Protein AF-A0A7S0IEM9-F1 (afdb_monomer_lite)

Radius of gyration: 25.59 Å; chains: 1; bounding box: 54×55×83 Å

Structure (mmCIF, N/CA/C/O backbone):
data_AF-A0A7S0IEM9-F1
#
_entry.id   AF-A0A7S0IEM9-F1
#
loop_
_atom_site.group_PDB
_atom_site.id
_atom_site.type_symbol
_atom_site.label_atom_id
_atom_site.label_alt_id
_atom_site.label_comp_id
_atom_site.label_asym_id
_atom_site.label_entity_id
_atom_site.label_seq_id
_atom_site.pdbx_PDB_ins_code
_atom_site.Cartn_x
_atom_site.Cartn_y
_atom_site.Cartn_z
_atom_site.occupancy
_atom_site.B_iso_or_equiv
_atom_site.auth_seq_id
_atom_site.auth_comp_id
_atom_site.auth_asym_id
_atom_site.auth_atom_id
_atom_site.pdbx_PDB_model_num
ATOM 1 N N . ALA A 1 1 ? 11.481 41.182 45.884 1.00 48.25 1 ALA A N 1
ATOM 2 C CA . ALA A 1 1 ? 10.450 41.047 44.830 1.00 48.25 1 ALA A CA 1
ATOM 3 C C . ALA A 1 1 ? 10.261 39.610 44.291 1.00 48.25 1 ALA A C 1
ATOM 5 O O . ALA A 1 1 ? 9.627 39.448 43.263 1.00 48.25 1 ALA A O 1
ATOM 6 N N . VAL A 1 2 ? 10.702 38.549 44.993 1.00 43.06 2 VAL A N 1
ATOM 7 C CA . VAL A 1 2 ? 10.546 37.136 44.543 1.00 43.06 2 VAL A CA 1
ATOM 8 C C . VAL A 1 2 ? 9.721 36.292 45.542 1.00 43.06 2 VAL A C 1
ATOM 10 O O . VAL A 1 2 ? 9.673 35.074 45.472 1.00 43.06 2 VAL A O 1
ATOM 13 N N . ARG A 1 3 ? 9.014 36.930 46.489 1.00 36.16 3 ARG A N 1
ATOM 14 C CA . ARG A 1 3 ? 8.340 36.242 47.613 1.00 36.16 3 ARG A CA 1
ATOM 15 C C . ARG A 1 3 ? 6.810 36.355 47.653 1.00 36.16 3 ARG A C 1
ATOM 17 O O . ARG A 1 3 ? 6.216 35.908 48.619 1.00 36.16 3 ARG A O 1
ATOM 24 N N . ILE A 1 4 ? 6.172 36.927 46.626 1.00 42.62 4 ILE A N 1
ATOM 25 C CA . ILE A 1 4 ? 4.704 37.133 46.599 1.00 42.62 4 ILE A CA 1
ATOM 26 C C . ILE A 1 4 ? 3.982 36.154 45.649 1.00 42.62 4 ILE A C 1
ATOM 28 O O . ILE A 1 4 ? 2.784 35.936 45.786 1.00 42.62 4 ILE A O 1
ATOM 32 N N . LEU A 1 5 ? 4.690 35.489 44.728 1.00 37.06 5 LEU A N 1
ATOM 33 C CA . LEU A 1 5 ? 4.059 34.627 43.712 1.00 37.06 5 LEU A CA 1
ATOM 34 C C . LEU A 1 5 ? 4.004 33.129 44.055 1.00 37.06 5 LEU A C 1
ATOM 36 O O . LEU A 1 5 ? 3.376 32.374 43.319 1.00 37.06 5 LEU A O 1
ATOM 40 N N . LEU A 1 6 ? 4.608 32.688 45.163 1.00 36.84 6 LEU A N 1
ATOM 41 C CA . LEU A 1 6 ? 4.643 31.264 45.540 1.00 36.84 6 LEU A CA 1
ATOM 42 C C . LEU A 1 6 ? 3.642 30.865 46.637 1.00 36.84 6 LEU A C 1
ATOM 44 O O . LEU A 1 6 ? 3.458 29.676 46.861 1.00 36.84 6 LEU A O 1
ATOM 48 N N . ASP A 1 7 ? 2.942 31.815 47.263 1.00 35.34 7 ASP A N 1
ATOM 49 C CA . ASP A 1 7 ? 2.112 31.533 48.450 1.00 35.34 7 ASP A CA 1
ATOM 50 C C . ASP A 1 7 ? 0.594 31.471 48.172 1.00 35.34 7 ASP A C 1
ATOM 52 O O . ASP A 1 7 ? -0.217 31.236 49.063 1.00 35.34 7 ASP A O 1
ATOM 56 N N . ARG A 1 8 ? 0.170 31.652 46.912 1.00 35.56 8 ARG A N 1
ATOM 57 C CA . ARG A 1 8 ? -1.255 31.583 46.519 1.00 35.56 8 ARG A CA 1
ATOM 58 C C . ARG A 1 8 ? -1.695 30.261 45.890 1.00 35.56 8 ARG A C 1
ATOM 60 O O . ARG A 1 8 ? -2.868 30.127 45.561 1.00 35.56 8 ARG A O 1
ATOM 67 N N . ARG A 1 9 ? -0.794 29.286 45.717 1.00 34.78 9 ARG A N 1
ATOM 68 C CA . ARG A 1 9 ? -1.110 28.026 45.014 1.00 34.78 9 ARG A CA 1
ATOM 69 C C . ARG A 1 9 ? -1.399 26.825 45.923 1.00 34.78 9 ARG A C 1
ATOM 71 O O . ARG A 1 9 ? -1.677 25.758 45.398 1.00 34.78 9 ARG A O 1
ATOM 78 N N . ASN A 1 10 ? -1.380 26.998 47.248 1.00 37.75 10 ASN A N 1
ATOM 79 C CA . ASN A 1 10 ? -1.544 25.907 48.218 1.00 37.75 10 ASN A CA 1
ATOM 80 C C . ASN A 1 10 ? -2.569 26.220 49.324 1.00 37.75 10 ASN A C 1
ATOM 82 O O . ASN A 1 10 ? -2.249 26.194 50.509 1.00 37.75 10 ASN A O 1
ATOM 86 N N . ARG A 1 11 ? -3.830 26.468 48.957 1.00 34.72 11 ARG A N 1
ATOM 87 C CA . ARG A 1 11 ? -4.950 26.233 49.882 1.00 34.72 11 ARG A CA 1
ATOM 88 C C . ARG A 1 11 ? -6.071 25.504 49.162 1.00 34.72 11 ARG A C 1
ATOM 90 O O . ARG A 1 11 ? -6.847 26.104 48.428 1.00 34.72 11 ARG A O 1
ATOM 97 N N . ALA A 1 12 ? -6.111 24.194 49.381 1.00 33.97 12 ALA A N 1
ATOM 98 C CA . ALA A 1 12 ? -7.341 23.433 49.297 1.00 33.97 12 ALA A CA 1
ATOM 99 C C . ALA A 1 12 ? -8.294 23.956 50.383 1.00 33.97 12 ALA A C 1
ATOM 101 O O . ALA A 1 12 ? -7.893 24.062 51.542 1.00 33.97 12 ALA A O 1
ATOM 102 N N . HIS A 1 13 ? -9.529 24.274 50.003 1.00 32.66 13 HIS A N 1
ATOM 103 C CA . HIS A 1 13 ? -10.650 24.290 50.931 1.00 32.66 13 HIS A CA 1
ATOM 104 C C . HIS A 1 13 ? -11.566 23.114 50.565 1.00 32.66 13 HIS A C 1
ATOM 106 O O . HIS A 1 13 ? -11.984 23.025 49.408 1.00 32.66 13 HIS A O 1
ATOM 112 N N . PRO A 1 14 ? -11.787 22.177 51.502 1.00 42.38 14 PRO A N 1
ATOM 113 C CA . PRO A 1 14 ? -12.779 21.126 51.380 1.00 42.38 14 PRO A CA 1
ATOM 114 C C . PRO A 1 14 ? -14.168 21.705 51.685 1.00 42.38 14 PRO A C 1
ATOM 116 O O . PRO A 1 14 ? -14.276 22.707 52.388 1.00 42.38 14 PRO A O 1
ATOM 119 N N . GLU A 1 15 ? -15.192 21.012 51.194 1.00 38.25 15 GLU A N 1
ATOM 120 C CA . GLU A 1 15 ? -16.618 21.232 51.475 1.00 38.25 15 GLU A CA 1
ATOM 121 C C . GLU A 1 15 ? -17.278 22.401 50.735 1.00 38.25 15 GLU A C 1
ATOM 123 O O . GLU A 1 15 ? -17.379 23.511 51.232 1.00 38.25 15 GLU A O 1
ATOM 128 N N . ASP A 1 16 ? -17.791 22.087 49.546 1.00 32.22 16 ASP A N 1
ATOM 129 C CA . ASP A 1 16 ? -19.159 22.437 49.170 1.00 32.22 16 ASP A CA 1
ATOM 130 C C . ASP A 1 16 ? -19.677 21.307 48.276 1.00 32.22 16 ASP A C 1
ATOM 132 O O . ASP A 1 16 ? -19.055 20.938 47.275 1.00 32.22 16 ASP A O 1
ATOM 136 N N . GLY A 1 17 ? -20.768 20.673 48.706 1.00 39.41 17 GLY A N 1
ATOM 137 C CA . GLY A 1 17 ? -21.383 19.547 48.019 1.00 39.41 17 GLY A CA 1
ATOM 138 C C . GLY A 1 17 ? -21.794 19.934 46.603 1.00 39.41 17 GLY A C 1
ATOM 139 O O . GLY A 1 17 ? -22.753 20.675 46.409 1.00 39.41 17 GLY A O 1
ATOM 140 N N . VAL A 1 18 ? -21.080 19.402 45.614 1.00 29.92 18 VAL A N 1
ATOM 141 C CA . VAL A 1 18 ? -21.481 19.457 44.211 1.00 29.92 18 VAL A CA 1
ATOM 142 C C . VAL A 1 18 ? -21.783 18.036 43.765 1.00 29.92 18 VAL A C 1
ATOM 144 O O . VAL A 1 18 ? -20.907 17.182 43.660 1.00 29.92 18 VAL A O 1
ATOM 147 N N . ASP A 1 19 ? -23.076 17.825 43.566 1.00 29.12 19 ASP A N 1
ATOM 148 C CA . ASP A 1 19 ? -23.728 16.757 42.822 1.00 29.12 19 ASP A CA 1
ATOM 149 C C . ASP A 1 19 ? -22.803 16.087 41.778 1.00 29.12 19 ASP A C 1
ATOM 151 O O . ASP A 1 19 ? -22.404 16.694 40.781 1.00 29.12 19 ASP A O 1
ATOM 155 N N . ILE A 1 20 ? -22.473 14.807 41.986 1.00 33.91 20 ILE A N 1
ATOM 156 C CA . ILE A 1 20 ? -21.615 13.982 41.105 1.00 33.91 20 ILE A CA 1
ATOM 157 C C . ILE A 1 20 ? -22.395 13.545 39.837 1.00 33.91 20 ILE A C 1
ATOM 159 O O . ILE A 1 20 ? -22.038 12.596 39.149 1.00 33.91 20 ILE A O 1
ATOM 163 N N . SER A 1 21 ? -23.480 14.236 39.486 1.00 35.19 21 SER A N 1
ATOM 164 C CA . SER A 1 21 ? -24.365 13.889 38.367 1.00 35.19 21 SER A CA 1
ATOM 165 C C . SER A 1 21 ? -24.110 14.686 37.081 1.00 35.19 21 SER A C 1
ATOM 167 O O . SER A 1 21 ? -24.788 14.475 36.078 1.00 35.19 21 SER A O 1
ATOM 169 N N . ARG A 1 22 ? -23.098 15.561 37.042 1.00 35.53 22 ARG A N 1
ATOM 170 C CA . ARG A 1 22 ? -22.682 16.254 35.810 1.00 35.53 22 ARG A CA 1
ATOM 171 C C . ARG A 1 22 ? -21.168 16.252 35.650 1.00 35.53 22 ARG A C 1
ATOM 173 O O . ARG A 1 22 ? -20.500 17.276 35.786 1.00 35.53 22 ARG A O 1
ATOM 180 N N . GLN A 1 23 ? -20.620 15.094 35.288 1.00 35.94 23 GLN A N 1
ATOM 181 C CA . GLN A 1 23 ? -19.368 15.066 34.537 1.00 35.94 23 GLN A CA 1
ATOM 182 C C . GLN A 1 23 ? -19.630 15.766 33.199 1.00 35.94 23 GLN A C 1
ATOM 184 O O . GLN A 1 23 ? -20.184 15.186 32.275 1.00 35.94 23 GLN A O 1
ATOM 189 N N . SER A 1 24 ? -19.321 17.064 33.185 1.00 36.03 24 SER A N 1
ATOM 190 C CA . SER A 1 24 ? -18.832 17.845 32.052 1.00 36.03 24 SER A CA 1
ATOM 191 C C . SER A 1 24 ? -18.825 17.065 30.736 1.00 36.03 24 SER A C 1
ATOM 193 O O . SER A 1 24 ? -18.021 16.145 30.572 1.00 36.03 24 SER A O 1
ATOM 195 N N . GLU A 1 25 ? -19.680 17.477 29.797 1.00 41.34 25 GLU A N 1
ATOM 196 C CA . GLU A 1 25 ? -19.514 17.232 28.365 1.00 41.34 25 GLU A CA 1
ATOM 197 C C . GLU A 1 25 ? -18.127 17.746 27.945 1.00 41.34 25 GLU A C 1
ATOM 199 O O . GLU A 1 25 ? -17.952 18.859 27.445 1.00 41.34 25 GLU A O 1
ATOM 204 N N . ALA A 1 26 ? -17.091 16.951 28.203 1.00 47.78 26 ALA A N 1
ATOM 205 C CA . ALA A 1 26 ? -15.764 17.195 27.696 1.00 47.78 26 ALA A CA 1
ATOM 206 C C . ALA A 1 26 ? -15.897 17.124 26.178 1.00 47.78 26 ALA A C 1
ATOM 208 O O . ALA A 1 26 ? -16.112 16.052 25.616 1.00 47.78 26 ALA A O 1
ATOM 209 N N . LYS A 1 27 ? -15.845 18.287 25.526 1.00 56.22 27 LYS A N 1
ATOM 210 C CA . LYS A 1 27 ? -15.915 18.434 24.072 1.00 56.22 27 LYS A CA 1
ATOM 211 C C . LYS A 1 27 ? -14.881 17.488 23.447 1.00 56.22 27 LYS A C 1
ATOM 213 O O . LYS A 1 27 ? -13.691 17.806 23.447 1.00 56.22 27 LYS A O 1
ATOM 218 N N . ARG A 1 28 ? -15.328 16.302 22.999 1.00 64.25 28 ARG A N 1
ATOM 219 C CA . ARG A 1 28 ? -14.453 15.226 22.500 1.00 64.25 28 ARG A CA 1
ATOM 220 C C . ARG A 1 28 ? -13.557 15.782 21.395 1.00 64.25 28 ARG A C 1
ATOM 222 O O . ARG A 1 28 ? -13.995 16.603 20.582 1.00 64.25 28 ARG A O 1
ATOM 229 N N . CYS A 1 29 ? -12.292 15.362 21.364 1.00 74.38 29 CYS A N 1
ATOM 230 C CA . CYS A 1 29 ? -11.357 15.853 20.358 1.00 74.38 29 CYS A CA 1
ATOM 231 C C . CYS A 1 29 ? -11.878 15.484 18.953 1.00 74.38 29 CYS A C 1
ATOM 233 O O . CYS A 1 29 ? -12.249 14.329 18.736 1.00 74.38 29 CYS A O 1
ATOM 235 N N . PRO A 1 30 ? -11.845 16.387 17.952 1.00 77.38 30 PRO A N 1
ATOM 236 C CA . PRO A 1 30 ? -12.304 16.074 16.593 1.00 77.38 30 PRO A CA 1
ATOM 237 C C . PRO A 1 30 ? -11.648 14.827 15.974 1.00 77.38 30 PRO A C 1
ATOM 239 O O . PRO A 1 30 ? -12.266 14.122 15.182 1.00 77.38 30 PRO A O 1
ATOM 242 N N . ARG A 1 31 ? -10.398 14.522 16.354 1.00 75.25 31 ARG A N 1
ATOM 243 C CA . ARG A 1 31 ? -9.692 13.309 15.908 1.00 75.25 31 ARG A CA 1
ATOM 244 C C . ARG A 1 31 ? -10.220 12.027 16.556 1.00 75.25 31 ARG A C 1
ATOM 246 O O . ARG A 1 31 ? -10.186 10.986 15.914 1.00 75.25 31 ARG A O 1
ATOM 253 N N . GLU A 1 32 ? -10.680 12.095 17.803 1.00 78.25 32 GLU A N 1
ATOM 254 C CA . GLU A 1 32 ? -11.282 10.950 18.504 1.00 78.25 32 GLU A CA 1
ATOM 255 C C . GLU A 1 32 ? -12.634 10.610 17.896 1.00 78.25 32 GLU A C 1
ATOM 257 O O . GLU A 1 32 ? -12.849 9.470 17.503 1.00 78.25 32 GLU A O 1
ATOM 262 N N . LEU A 1 33 ? -13.468 11.627 17.670 1.00 82.31 33 LEU A N 1
ATOM 263 C CA . LEU A 1 33 ? -14.752 11.467 16.988 1.00 82.31 33 LEU A CA 1
ATOM 264 C C . LEU A 1 33 ? -14.587 10.858 15.590 1.00 82.31 33 LEU A C 1
ATOM 266 O O . LEU A 1 33 ? -15.352 9.979 15.202 1.00 82.31 33 LEU A O 1
ATOM 270 N N . ARG A 1 34 ? -13.561 11.283 14.837 1.00 83.69 34 ARG A N 1
ATOM 271 C CA . ARG A 1 34 ? -13.269 10.722 13.511 1.00 83.69 34 ARG A CA 1
ATOM 272 C C . ARG A 1 34 ? -12.852 9.251 13.579 1.00 83.69 34 ARG A C 1
ATOM 274 O O . ARG A 1 34 ? -13.325 8.467 12.763 1.00 83.69 34 ARG A O 1
ATOM 281 N N . ALA A 1 35 ? -11.994 8.887 14.532 1.00 85.38 35 ALA A N 1
ATOM 282 C CA . ALA A 1 35 ? -11.555 7.506 14.712 1.00 85.38 35 ALA A CA 1
ATOM 283 C C . ALA A 1 35 ? -12.727 6.602 15.128 1.00 85.38 35 ALA A C 1
ATOM 285 O O . ALA A 1 35 ? -12.960 5.578 14.497 1.00 85.38 35 ALA A O 1
ATOM 286 N N . GLU A 1 36 ? -13.514 7.012 16.124 1.00 88.06 36 GLU A N 1
ATOM 287 C CA . GLU A 1 36 ? -14.704 6.281 16.578 1.00 88.06 36 GLU A CA 1
ATOM 288 C C . GLU A 1 36 ? -15.726 6.105 15.453 1.00 88.06 36 GLU A C 1
ATOM 290 O O . GLU A 1 36 ? -16.240 5.010 15.236 1.00 88.06 36 GLU A O 1
ATOM 295 N N . GLN A 1 37 ? -15.984 7.164 14.682 1.00 87.69 37 GLN A N 1
ATOM 296 C CA . GLN A 1 37 ? -16.877 7.092 13.535 1.00 87.69 37 GLN A CA 1
ATOM 297 C C . GLN A 1 37 ? -16.350 6.132 12.461 1.00 87.69 37 GLN A C 1
ATOM 299 O O . GLN A 1 37 ? -17.134 5.357 11.920 1.00 87.69 37 GLN A O 1
ATOM 304 N N . ALA A 1 38 ? -15.050 6.152 12.160 1.00 86.19 38 ALA A N 1
ATOM 305 C CA . ALA A 1 38 ? -14.455 5.227 11.199 1.00 86.19 38 ALA A CA 1
ATOM 306 C C . ALA A 1 38 ? -14.587 3.766 11.655 1.00 86.19 38 ALA A C 1
ATOM 308 O O . ALA A 1 38 ? -14.954 2.914 10.851 1.00 86.19 38 ALA A O 1
ATOM 309 N N . VAL A 1 39 ? -14.375 3.490 12.947 1.00 88.31 39 VAL A N 1
ATOM 310 C CA . VAL A 1 39 ? -14.589 2.160 13.541 1.00 88.31 39 VAL A CA 1
ATOM 311 C C . VAL A 1 39 ? -16.045 1.725 13.428 1.00 88.31 39 VAL A C 1
ATOM 313 O O . VAL A 1 39 ? -16.314 0.618 12.968 1.00 88.31 39 VAL A O 1
ATOM 316 N N . ARG A 1 40 ? -16.993 2.599 13.784 1.00 88.62 40 ARG A N 1
ATOM 317 C CA . ARG A 1 40 ? -18.434 2.309 13.686 1.00 88.62 40 ARG A CA 1
ATOM 318 C C . ARG A 1 40 ? -18.859 1.983 12.263 1.00 88.62 40 ARG A C 1
ATOM 320 O O . ARG A 1 40 ? -19.640 1.064 12.055 1.00 88.62 40 ARG A O 1
ATOM 327 N N . VAL A 1 41 ? -18.355 2.740 11.293 1.00 86.88 41 VAL A N 1
ATOM 328 C CA . VAL A 1 41 ? -18.650 2.506 9.880 1.00 86.88 41 VAL A CA 1
ATOM 329 C C . VAL A 1 41 ? -18.011 1.198 9.415 1.00 86.88 41 VAL A C 1
ATOM 331 O O . VAL A 1 41 ? -18.692 0.401 8.780 1.00 86.88 41 VAL A O 1
ATOM 334 N N . TYR A 1 42 ? -16.747 0.942 9.764 1.00 87.56 42 TYR A N 1
ATOM 335 C CA . TYR A 1 42 ? -16.030 -0.265 9.355 1.00 87.56 42 TYR A CA 1
ATOM 336 C C . TYR A 1 42 ? -16.691 -1.552 9.870 1.00 87.56 42 TYR A C 1
ATOM 338 O O . TYR A 1 42 ? -16.965 -2.460 9.087 1.00 87.56 42 TYR A O 1
ATOM 346 N N . PHE A 1 43 ? -17.040 -1.597 11.161 1.00 88.44 43 PHE A N 1
ATOM 347 C CA . PHE A 1 43 ? -17.792 -2.701 11.775 1.00 88.44 43 PHE A CA 1
ATOM 348 C C . PHE A 1 43 ? -19.304 -2.601 11.525 1.00 88.44 43 PHE A C 1
ATOM 350 O O . PHE A 1 43 ? -20.133 -3.019 12.332 1.00 88.44 43 PHE A O 1
ATOM 357 N N . SER A 1 44 ? -19.674 -2.043 10.380 1.00 85.12 44 SER A N 1
ATOM 358 C CA . SER A 1 44 ? -21.029 -2.044 9.866 1.00 85.12 44 SER A CA 1
ATOM 359 C C . SER A 1 44 ? -20.993 -2.288 8.362 1.00 85.12 44 SER A C 1
ATOM 361 O O . SER A 1 44 ? -19.958 -2.170 7.707 1.00 85.12 44 SER A O 1
ATOM 363 N N . LEU A 1 45 ? -22.153 -2.590 7.790 1.00 80.69 45 LEU A N 1
ATOM 364 C CA . LEU A 1 45 ? -22.325 -2.617 6.339 1.00 80.69 45 LEU A CA 1
ATOM 365 C C . LEU A 1 45 ? -22.824 -1.266 5.795 1.00 80.69 45 LEU A C 1
ATOM 367 O O . LEU A 1 45 ? -23.301 -1.216 4.659 1.00 80.69 45 LEU A O 1
ATOM 371 N N . ASP A 1 46 ? -22.734 -0.183 6.580 1.00 77.19 46 ASP A N 1
ATOM 372 C CA . ASP A 1 46 ? -23.171 1.155 6.175 1.00 77.19 46 ASP A CA 1
ATOM 373 C C . ASP A 1 46 ? -22.325 1.678 5.004 1.00 77.19 46 ASP A C 1
ATOM 375 O O . ASP A 1 46 ? -21.116 1.868 5.109 1.00 77.19 46 ASP A O 1
ATOM 379 N N . LYS A 1 47 ? -22.991 1.917 3.870 1.00 66.75 47 LYS A N 1
ATOM 380 C CA . LYS A 1 47 ? -22.380 2.415 2.628 1.00 66.75 47 LYS A CA 1
ATOM 381 C C . LYS A 1 47 ? -22.432 3.936 2.499 1.00 66.75 47 LYS A C 1
ATOM 383 O O . LYS A 1 47 ? -21.905 4.480 1.535 1.00 66.75 47 LYS A O 1
ATOM 388 N N . THR A 1 48 ? -23.113 4.631 3.408 1.00 67.25 48 THR A N 1
ATOM 389 C CA . THR A 1 48 ? -23.347 6.079 3.285 1.00 67.25 48 THR A CA 1
ATOM 390 C C . THR A 1 48 ? -22.110 6.909 3.618 1.00 67.25 48 THR A C 1
ATOM 392 O O . THR A 1 48 ? -22.043 8.087 3.266 1.00 67.25 48 THR A O 1
ATOM 395 N N . ARG A 1 49 ? -21.118 6.306 4.282 1.00 68.75 49 ARG A N 1
ATOM 396 C CA . ARG A 1 49 ? -19.881 6.965 4.702 1.00 68.75 49 ARG A CA 1
ATOM 397 C C . ARG A 1 49 ? -18.698 6.060 4.359 1.00 68.75 49 ARG A C 1
ATOM 399 O O . ARG A 1 49 ? -18.548 5.033 5.000 1.00 68.75 49 ARG A O 1
ATOM 406 N N . PRO A 1 50 ? -17.855 6.385 3.370 1.00 65.56 50 PRO A N 1
ATOM 407 C CA . PRO A 1 50 ? -16.685 5.566 3.081 1.00 65.56 50 PRO A CA 1
ATOM 408 C C . PRO A 1 50 ? -15.593 5.753 4.138 1.00 65.56 50 PRO A C 1
ATOM 410 O O . PRO A 1 50 ? -15.271 6.877 4.520 1.00 65.56 50 PRO A O 1
ATOM 413 N N . VAL A 1 51 ? -14.975 4.648 4.558 1.00 71.56 51 VAL A N 1
ATOM 414 C CA . VAL A 1 51 ? -13.770 4.658 5.411 1.00 71.56 51 VAL A CA 1
ATOM 415 C C . VAL A 1 51 ? -12.490 4.868 4.582 1.00 71.56 51 VAL A C 1
ATOM 417 O O . VAL A 1 51 ? -11.461 5.292 5.105 1.00 71.56 51 VAL A O 1
ATOM 420 N N . GLY A 1 52 ? -12.569 4.640 3.266 1.00 70.31 52 GLY A N 1
ATOM 421 C CA . GLY A 1 52 ? -11.459 4.810 2.326 1.00 70.31 52 GLY A CA 1
ATOM 422 C C . GLY A 1 52 ? -10.386 3.729 2.473 1.00 70.31 52 GLY A C 1
ATOM 423 O O . GLY A 1 52 ? -10.637 2.655 3.014 1.00 70.31 52 GLY A O 1
ATOM 424 N N . VAL A 1 53 ? -9.170 4.025 2.002 1.00 69.50 53 VAL A N 1
ATOM 425 C CA . VAL A 1 53 ? -8.034 3.079 1.990 1.00 69.50 53 VAL A CA 1
ATOM 426 C C . VAL A 1 53 ? -7.634 2.618 3.401 1.00 69.50 53 VAL A C 1
ATOM 428 O O . VAL A 1 53 ? -7.143 1.506 3.565 1.00 69.50 53 VAL A O 1
ATOM 431 N N . ALA A 1 54 ? -7.928 3.414 4.438 1.00 75.62 54 ALA A N 1
ATOM 432 C CA . ALA A 1 54 ? -7.690 3.034 5.831 1.00 75.62 54 ALA A CA 1
ATOM 433 C C . ALA A 1 54 ? -8.446 1.757 6.245 1.00 75.62 54 ALA A C 1
ATOM 435 O O . ALA A 1 54 ? -7.990 1.059 7.145 1.00 75.62 54 ALA A O 1
ATOM 436 N N . ALA A 1 55 ? -9.557 1.416 5.575 1.00 76.06 55 ALA A N 1
ATOM 437 C CA . ALA A 1 55 ? -10.333 0.204 5.845 1.00 76.06 55 ALA A CA 1
ATOM 438 C C . ALA A 1 55 ? -9.509 -1.088 5.727 1.00 76.06 55 ALA A C 1
ATOM 440 O O . ALA A 1 55 ? -9.827 -2.065 6.396 1.00 76.06 55 ALA A O 1
ATOM 441 N N . TYR A 1 56 ? -8.445 -1.085 4.917 1.00 76.00 56 TYR A N 1
ATOM 442 C CA . TYR A 1 56 ? -7.554 -2.236 4.752 1.00 76.00 56 TYR A CA 1
ATOM 443 C C . TYR A 1 56 ? -6.796 -2.610 6.035 1.00 76.00 56 TYR A C 1
ATOM 445 O O . TYR A 1 56 ? -6.262 -3.702 6.126 1.00 76.00 56 TYR A O 1
ATOM 453 N N . PHE A 1 57 ? -6.741 -1.708 7.018 1.00 81.06 57 PHE A N 1
ATOM 454 C CA . PHE A 1 57 ? -5.956 -1.899 8.239 1.00 81.06 57 PHE A CA 1
ATOM 455 C C . PHE A 1 57 ? -6.801 -1.898 9.517 1.00 81.06 57 PHE A C 1
ATOM 457 O O . PHE A 1 57 ? -6.257 -1.984 10.618 1.00 81.06 57 PHE A O 1
ATOM 4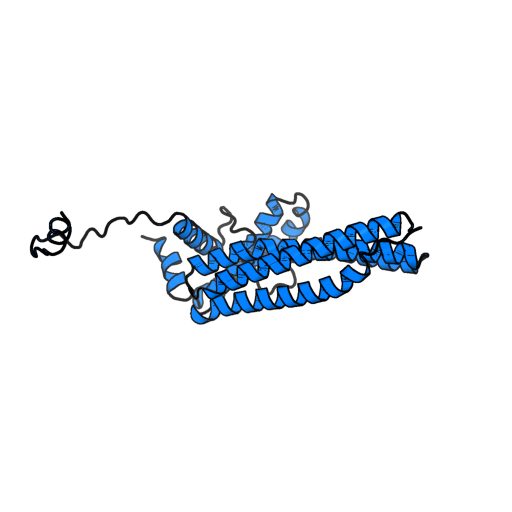64 N N . LEU A 1 58 ? -8.123 -1.721 9.409 1.00 86.75 58 LEU A N 1
ATOM 465 C CA . LEU A 1 58 ? -9.002 -1.622 10.581 1.00 86.75 58 LEU A CA 1
ATOM 466 C C . LEU A 1 58 ? -9.423 -2.976 11.148 1.00 86.75 58 LEU A C 1
ATOM 468 O O . LEU A 1 58 ? -9.846 -3.039 12.301 1.00 86.75 58 LEU A O 1
ATOM 472 N N . ASP A 1 59 ? -9.242 -4.053 10.394 1.00 84.69 59 ASP A N 1
ATOM 473 C CA . ASP A 1 59 ? -9.297 -5.431 10.881 1.00 84.69 59 ASP A CA 1
ATOM 474 C C . ASP A 1 59 ? -8.315 -5.668 12.046 1.00 84.69 59 ASP A C 1
ATOM 476 O O . ASP A 1 59 ? -8.634 -6.398 12.985 1.00 84.69 59 ASP A O 1
ATOM 480 N N . ILE A 1 60 ? -7.179 -4.953 12.072 1.00 86.56 60 ILE A N 1
ATOM 481 C CA . ILE A 1 60 ? -6.204 -4.986 13.173 1.00 86.56 60 ILE A CA 1
ATOM 482 C C . ILE A 1 60 ? -6.856 -4.640 14.525 1.00 86.56 60 ILE A C 1
ATOM 484 O O . ILE A 1 60 ? -6.405 -5.103 15.575 1.00 86.56 60 ILE A O 1
ATOM 488 N N . LEU A 1 61 ? -7.954 -3.877 14.545 1.00 89.19 61 LEU A N 1
ATOM 489 C CA . LEU A 1 61 ? -8.676 -3.560 15.782 1.00 89.19 61 LEU A CA 1
ATOM 490 C C . LEU A 1 61 ? -9.310 -4.787 16.455 1.00 89.19 61 LEU A C 1
ATOM 492 O O . LEU A 1 61 ? -9.521 -4.756 17.671 1.00 89.19 61 LEU A O 1
ATOM 496 N N . ALA A 1 62 ? -9.561 -5.865 15.705 1.00 87.06 62 ALA A N 1
ATOM 497 C CA . ALA A 1 62 ? -10.055 -7.127 16.249 1.00 87.06 62 ALA A CA 1
ATOM 498 C C . ALA A 1 62 ? -8.989 -7.893 17.055 1.00 87.06 62 ALA A C 1
ATOM 500 O O . ALA A 1 62 ? -9.336 -8.753 17.862 1.00 87.06 62 ALA A O 1
ATOM 501 N N . TYR A 1 63 ? -7.701 -7.564 16.901 1.00 87.50 63 TYR A N 1
ATOM 502 C CA . TYR A 1 63 ? -6.641 -8.140 17.729 1.00 87.50 63 TYR A CA 1
ATOM 503 C C . TYR A 1 63 ? -6.635 -7.527 19.136 1.00 87.50 63 TYR A C 1
ATOM 505 O O . TYR A 1 63 ? -6.980 -6.347 19.304 1.00 87.50 63 TYR A O 1
ATOM 513 N N . PRO A 1 64 ? -6.166 -8.276 20.155 1.00 87.50 64 PRO A N 1
ATOM 514 C CA . PRO A 1 64 ? -5.921 -7.724 21.481 1.00 87.50 64 PRO A CA 1
ATOM 515 C C . PRO A 1 64 ? -5.047 -6.462 21.399 1.00 87.50 64 PRO A C 1
ATOM 517 O O . PRO A 1 64 ? -4.097 -6.444 20.615 1.00 87.50 64 PRO A O 1
ATOM 520 N N . PRO A 1 65 ? -5.285 -5.421 22.225 1.00 88.62 65 PRO A N 1
ATOM 521 C CA . PRO A 1 65 ? -4.565 -4.149 22.124 1.00 88.62 65 PRO A CA 1
ATOM 522 C C . PRO A 1 65 ? -3.038 -4.296 22.060 1.00 88.62 65 PRO A C 1
ATOM 524 O O . PRO A 1 65 ? -2.380 -3.635 21.261 1.00 88.62 65 PRO A O 1
ATOM 527 N N . LYS A 1 66 ? -2.470 -5.209 22.855 1.00 87.06 66 LYS A N 1
ATOM 528 C CA . LYS A 1 66 ? -1.026 -5.493 22.886 1.00 87.06 66 LYS A CA 1
ATOM 529 C C . LYS A 1 66 ? -0.435 -5.932 21.535 1.00 87.06 66 LYS A C 1
ATOM 531 O O . LYS A 1 66 ? 0.744 -5.691 21.305 1.00 87.06 66 LYS A O 1
ATOM 536 N N . ASP A 1 67 ? -1.242 -6.513 20.651 1.00 87.88 67 ASP A N 1
ATOM 537 C CA . ASP A 1 67 ? -0.784 -7.120 19.400 1.00 87.88 67 ASP A CA 1
ATOM 538 C C . ASP A 1 67 ? -0.978 -6.184 18.192 1.00 87.88 67 ASP A C 1
ATOM 540 O O . ASP A 1 67 ? -0.364 -6.383 17.149 1.00 87.88 67 ASP A O 1
ATOM 544 N N . ARG A 1 68 ? -1.761 -5.103 18.331 1.00 88.31 68 ARG A N 1
ATOM 545 C CA . ARG A 1 68 ? -2.129 -4.207 17.216 1.00 88.31 68 ARG A CA 1
ATOM 546 C C . ARG A 1 68 ? -0.942 -3.463 16.604 1.00 88.31 68 ARG A C 1
ATOM 548 O O . ARG A 1 68 ? -0.753 -3.471 15.393 1.00 88.31 68 ARG A O 1
ATOM 555 N N . VAL A 1 69 ? -0.138 -2.802 17.438 1.00 88.50 69 VAL A N 1
ATOM 556 C CA . VAL A 1 69 ? 1.041 -2.044 16.979 1.00 88.50 69 VAL A CA 1
ATOM 557 C C . VAL A 1 69 ? 2.101 -2.973 16.365 1.00 88.50 69 VAL A C 1
ATOM 559 O O . VAL A 1 69 ? 2.597 -2.639 15.290 1.00 88.50 69 VAL A O 1
ATOM 562 N N . PRO A 1 70 ? 2.412 -4.148 16.956 1.00 88.19 70 PRO A N 1
ATOM 563 C CA . PRO A 1 70 ? 3.255 -5.150 16.304 1.00 88.19 70 PRO A CA 1
ATOM 564 C C . PRO A 1 70 ? 2.821 -5.527 14.880 1.00 88.19 70 PRO A C 1
ATOM 566 O O . PRO A 1 70 ? 3.685 -5.615 14.013 1.00 88.19 70 PRO A O 1
ATOM 569 N N . GLN A 1 71 ? 1.518 -5.676 14.603 1.00 84.50 71 GLN A N 1
ATOM 570 C CA . GLN A 1 71 ? 1.033 -5.971 13.243 1.00 84.50 71 GLN A CA 1
ATOM 571 C C . GLN A 1 71 ? 1.380 -4.853 12.245 1.00 84.50 71 GLN A C 1
ATOM 573 O O . GLN A 1 71 ? 1.883 -5.122 11.154 1.00 84.50 71 GLN A O 1
ATOM 578 N N . PHE A 1 72 ? 1.196 -3.584 12.631 1.00 84.31 72 PHE A N 1
ATOM 579 C CA . PHE A 1 72 ? 1.606 -2.445 11.797 1.00 84.31 72 PHE A CA 1
ATOM 580 C C . PHE A 1 72 ? 3.117 -2.383 11.584 1.00 84.31 72 PHE A C 1
ATOM 582 O O . PHE A 1 72 ? 3.572 -2.060 10.488 1.00 84.31 72 PHE A O 1
ATOM 589 N N . MET A 1 73 ? 3.898 -2.683 12.623 1.00 85.94 73 MET A N 1
ATOM 590 C CA . MET A 1 73 ? 5.356 -2.700 12.526 1.00 85.94 73 MET A CA 1
ATOM 591 C C . MET A 1 73 ? 5.838 -3.796 11.581 1.00 85.94 73 MET A C 1
ATOM 593 O O . MET A 1 73 ? 6.683 -3.519 10.737 1.00 85.94 73 MET A O 1
ATOM 597 N N . PHE A 1 74 ? 5.251 -4.993 11.657 1.00 84.69 74 PHE A N 1
ATOM 598 C CA . PHE A 1 74 ? 5.555 -6.089 10.740 1.00 84.69 74 PHE A CA 1
ATOM 599 C C . PHE A 1 74 ? 5.232 -5.717 9.287 1.00 84.69 74 PHE A C 1
ATOM 601 O O . PHE A 1 74 ? 6.044 -5.916 8.388 1.00 84.69 74 PHE A O 1
ATOM 608 N N . MET A 1 75 ? 4.075 -5.100 9.044 1.00 82.31 75 MET A N 1
ATOM 609 C CA . MET A 1 75 ? 3.706 -4.637 7.707 1.00 82.31 75 MET A CA 1
ATOM 610 C C . MET A 1 75 ? 4.671 -3.574 7.169 1.00 82.31 75 MET A C 1
ATOM 612 O O . MET A 1 75 ? 5.108 -3.653 6.019 1.00 82.31 75 MET A O 1
ATOM 616 N N . ALA A 1 76 ? 5.029 -2.591 7.998 1.00 86.06 76 ALA A N 1
ATOM 617 C CA . ALA A 1 76 ? 5.992 -1.560 7.631 1.00 86.06 76 ALA A CA 1
ATOM 618 C C . ALA A 1 76 ? 7.392 -2.144 7.379 1.00 86.06 76 ALA A C 1
ATOM 620 O O . ALA A 1 76 ? 8.077 -1.701 6.460 1.00 86.06 76 ALA A O 1
ATOM 621 N N . GLU A 1 77 ? 7.800 -3.157 8.145 1.00 86.38 77 GLU A N 1
ATOM 622 C CA . GLU A 1 77 ? 9.050 -3.892 7.951 1.00 86.38 77 GLU A CA 1
ATOM 623 C C . GLU A 1 77 ? 9.061 -4.630 6.608 1.00 86.38 77 GLU A C 1
ATOM 625 O O . GLU A 1 77 ? 9.979 -4.433 5.813 1.00 86.38 77 GLU A O 1
ATOM 630 N N . MET A 1 78 ? 8.009 -5.393 6.294 1.00 84.19 78 MET A N 1
ATOM 631 C CA . MET A 1 78 ? 7.887 -6.092 5.011 1.00 84.19 78 MET A CA 1
ATOM 632 C C . MET A 1 78 ? 7.901 -5.124 3.821 1.00 84.19 78 MET A C 1
ATOM 634 O O . MET A 1 78 ? 8.558 -5.388 2.808 1.00 84.19 78 MET A O 1
ATOM 638 N N . LEU A 1 79 ? 7.223 -3.979 3.946 1.00 85.25 79 LEU A N 1
ATOM 639 C CA . LEU A 1 79 ? 7.222 -2.937 2.919 1.00 85.25 79 LEU A CA 1
ATOM 640 C C . LEU A 1 79 ? 8.599 -2.268 2.785 1.00 85.25 79 LEU A C 1
ATOM 642 O O . LEU A 1 79 ? 9.037 -1.991 1.669 1.00 85.25 79 LEU A O 1
ATOM 646 N N . SER A 1 80 ? 9.308 -2.060 3.896 1.00 89.44 80 SER A N 1
ATOM 647 C CA . SER A 1 80 ? 10.666 -1.503 3.922 1.00 89.44 80 SER A CA 1
ATOM 648 C C . SER A 1 80 ? 11.680 -2.441 3.258 1.00 89.44 80 SER A C 1
ATOM 650 O O . SER A 1 80 ? 12.429 -2.016 2.379 1.00 89.44 80 SER A O 1
ATOM 652 N N . ILE A 1 81 ? 11.646 -3.738 3.587 1.00 86.88 81 ILE A N 1
ATOM 653 C CA . ILE A 1 81 ? 12.492 -4.764 2.955 1.00 86.88 81 ILE A CA 1
ATOM 654 C C . ILE A 1 81 ? 12.216 -4.821 1.449 1.00 86.88 81 ILE A C 1
ATOM 656 O O . ILE A 1 81 ? 13.148 -4.779 0.645 1.00 86.88 81 ILE A O 1
ATOM 660 N N . SER A 1 82 ? 10.939 -4.852 1.056 1.00 86.00 82 SER A N 1
ATOM 661 C CA . SER A 1 82 ? 10.537 -4.870 -0.357 1.00 86.00 82 SER A CA 1
ATOM 662 C C . SER A 1 82 ? 11.006 -3.617 -1.100 1.00 86.00 82 SER A C 1
ATOM 664 O O . SER A 1 82 ? 11.495 -3.709 -2.225 1.00 86.00 82 SER A O 1
ATOM 666 N N . THR A 1 83 ? 10.905 -2.450 -0.456 1.00 90.06 83 THR A N 1
ATOM 667 C CA . THR A 1 83 ? 11.397 -1.168 -0.982 1.00 90.06 83 THR A CA 1
ATOM 668 C C . THR A 1 83 ? 12.903 -1.220 -1.217 1.00 90.06 83 THR A C 1
ATOM 670 O O . THR A 1 83 ? 13.354 -0.877 -2.305 1.00 90.06 83 THR A O 1
ATOM 673 N N . GLY A 1 84 ? 13.680 -1.698 -0.241 1.00 88.81 84 GLY A N 1
ATOM 674 C CA . GLY A 1 84 ? 15.134 -1.818 -0.360 1.00 88.81 84 GLY A CA 1
ATOM 675 C C . GLY A 1 84 ? 15.571 -2.782 -1.467 1.00 88.81 84 GLY A C 1
ATOM 676 O O . GLY A 1 84 ? 16.462 -2.453 -2.249 1.00 88.81 84 GLY A O 1
ATOM 677 N N . LEU A 1 85 ? 14.910 -3.940 -1.582 1.00 89.81 85 LEU A N 1
ATOM 678 C CA . LEU A 1 85 ? 15.184 -4.913 -2.644 1.00 89.81 85 LEU A CA 1
ATOM 679 C C . LEU A 1 85 ? 14.915 -4.326 -4.034 1.00 89.81 85 LEU A C 1
ATOM 681 O O . LEU A 1 85 ? 15.759 -4.425 -4.919 1.00 89.81 85 LEU A O 1
ATOM 685 N N . LEU A 1 86 ? 13.762 -3.685 -4.234 1.00 89.69 86 LEU A N 1
ATOM 686 C CA . LEU A 1 86 ? 13.414 -3.102 -5.530 1.00 89.69 86 LEU A CA 1
ATOM 687 C C . LEU A 1 86 ? 14.281 -1.896 -5.878 1.00 89.69 86 LEU A C 1
ATOM 689 O O . LEU A 1 86 ? 14.703 -1.779 -7.026 1.00 89.69 86 LEU A O 1
ATOM 693 N N . LEU A 1 87 ? 14.603 -1.054 -4.891 1.00 91.94 87 LEU A N 1
ATOM 694 C CA . LEU A 1 87 ? 15.556 0.044 -5.038 1.00 91.94 87 LEU A CA 1
ATOM 695 C C . LEU A 1 87 ? 16.906 -0.474 -5.554 1.00 91.94 87 LEU A C 1
ATOM 697 O O . LEU A 1 87 ? 17.452 0.093 -6.501 1.00 91.94 87 LEU A O 1
ATOM 701 N N . PHE A 1 88 ? 17.407 -1.576 -4.981 1.00 90.00 88 PHE A N 1
ATOM 702 C CA . PHE A 1 88 ? 18.664 -2.200 -5.397 1.00 90.00 88 PHE A CA 1
ATOM 703 C C . PHE A 1 88 ? 18.656 -2.644 -6.867 1.00 90.00 88 PHE A C 1
ATOM 705 O O . PHE A 1 88 ? 19.681 -2.531 -7.538 1.00 90.00 88 PHE A O 1
ATOM 712 N N . PHE A 1 89 ? 17.515 -3.110 -7.382 1.00 87.12 89 PHE A N 1
ATOM 713 C CA . PHE A 1 89 ? 17.381 -3.482 -8.790 1.00 87.12 89 PHE A CA 1
ATOM 714 C C . PHE A 1 89 ? 17.215 -2.264 -9.702 1.00 87.12 89 PHE A C 1
ATOM 716 O O . PHE A 1 89 ? 17.957 -2.126 -10.675 1.00 87.12 89 PHE A O 1
ATOM 723 N N . VAL A 1 90 ? 16.278 -1.358 -9.406 1.00 90.75 90 VAL A N 1
ATOM 724 C CA . VAL A 1 90 ? 15.940 -0.261 -10.331 1.00 90.75 90 VAL A CA 1
ATOM 725 C C . VAL A 1 90 ? 17.060 0.771 -10.464 1.00 90.75 90 VAL A C 1
ATOM 727 O O . VAL A 1 90 ? 17.212 1.359 -11.533 1.00 90.75 90 VAL A O 1
ATOM 730 N N . GLN A 1 91 ? 17.905 0.948 -9.441 1.00 91.69 91 GLN A N 1
ATOM 731 C CA . GLN A 1 91 ? 19.064 1.845 -9.537 1.00 91.69 91 GLN A CA 1
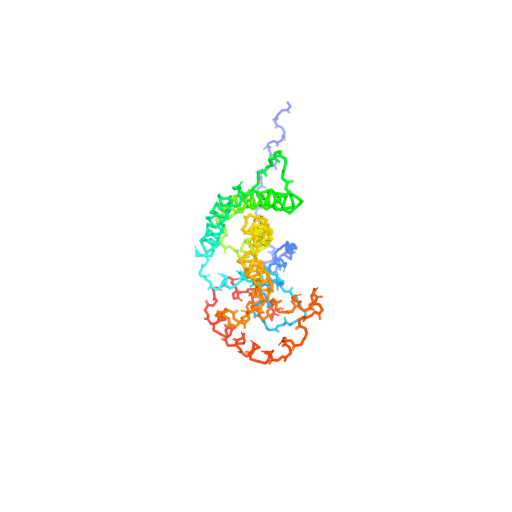ATOM 732 C C . GLN A 1 91 ? 20.028 1.451 -10.668 1.00 91.69 91 GLN A C 1
ATOM 734 O O . GLN A 1 91 ? 20.689 2.320 -11.225 1.00 91.69 91 GLN A O 1
ATOM 739 N N . THR A 1 92 ? 20.082 0.166 -11.043 1.00 89.56 92 THR A N 1
ATOM 740 C CA . THR A 1 92 ? 20.952 -0.307 -12.134 1.00 89.56 92 THR A CA 1
ATOM 741 C C . THR A 1 92 ? 20.490 0.180 -13.507 1.00 89.56 92 THR A C 1
ATOM 743 O O . THR A 1 92 ? 21.297 0.265 -14.424 1.00 89.56 92 THR A O 1
ATOM 746 N N . LEU A 1 93 ? 19.210 0.546 -13.633 1.00 86.56 93 LEU A N 1
ATOM 747 C CA . LEU A 1 93 ? 18.618 1.106 -14.848 1.00 86.56 93 LEU A CA 1
ATOM 748 C C . LEU A 1 93 ? 18.667 2.640 -14.874 1.00 86.56 93 LEU A C 1
ATOM 750 O O . LEU A 1 93 ? 18.369 3.240 -15.901 1.00 86.56 93 LEU A O 1
ATOM 754 N N . ALA A 1 94 ? 19.006 3.287 -13.755 1.00 89.06 94 ALA A N 1
ATOM 755 C CA . ALA A 1 94 ? 19.024 4.740 -13.599 1.00 89.06 94 ALA A CA 1
ATOM 756 C C . ALA A 1 94 ? 20.379 5.351 -14.008 1.00 89.06 94 ALA A C 1
ATOM 758 O O . ALA A 1 94 ? 20.927 6.197 -13.298 1.00 89.06 94 ALA A O 1
ATOM 759 N N . THR A 1 95 ? 20.934 4.910 -15.136 1.00 85.12 95 THR A N 1
ATOM 760 C CA . THR A 1 95 ? 22.210 5.390 -15.676 1.00 85.12 95 THR A CA 1
ATOM 761 C C . THR A 1 95 ? 21.983 6.219 -16.937 1.00 85.12 95 THR A C 1
ATOM 763 O O . THR A 1 95 ? 21.147 5.896 -17.777 1.00 85.12 95 THR A O 1
ATOM 766 N N . PHE A 1 96 ? 22.727 7.319 -17.066 1.00 84.69 96 PHE A N 1
ATOM 767 C CA . PHE A 1 96 ? 22.729 8.148 -18.268 1.00 84.69 96 PHE A CA 1
ATOM 768 C C . PHE A 1 96 ? 24.090 8.029 -18.940 1.00 84.69 96 PHE A C 1
ATOM 770 O O . PHE A 1 96 ? 25.084 8.532 -18.418 1.00 84.69 96 PHE A O 1
ATOM 777 N N . GLU A 1 97 ? 24.123 7.360 -20.088 1.00 84.12 97 GLU A N 1
ATOM 778 C CA . GLU A 1 97 ? 25.336 7.175 -20.882 1.00 84.12 97 GLU A CA 1
ATOM 779 C C . GLU A 1 97 ? 25.302 8.026 -22.157 1.00 84.12 97 GLU A C 1
ATOM 781 O O . GLU A 1 97 ? 24.240 8.354 -22.702 1.00 84.12 97 GLU A O 1
ATOM 786 N N . GLU A 1 98 ? 26.483 8.416 -22.633 1.00 81.69 98 GLU A N 1
ATOM 787 C CA . GLU A 1 98 ? 26.619 9.180 -23.869 1.00 81.69 98 GLU A CA 1
ATOM 788 C C . GLU A 1 98 ? 26.273 8.289 -25.075 1.00 81.69 98 GLU A C 1
ATOM 790 O O . GLU A 1 98 ? 26.761 7.169 -25.196 1.00 81.69 98 GLU A O 1
ATOM 795 N N . GLY A 1 99 ? 25.401 8.771 -25.966 1.00 81.94 99 GLY A N 1
ATOM 796 C CA . GLY A 1 99 ? 24.951 8.010 -27.139 1.00 81.94 99 GLY A CA 1
ATOM 797 C C . GLY A 1 99 ? 23.745 7.088 -26.915 1.00 81.94 99 GLY A C 1
ATOM 798 O O . GLY A 1 99 ? 23.402 6.331 -27.823 1.00 81.94 99 GLY A O 1
ATOM 799 N N . MET A 1 100 ? 23.067 7.159 -25.761 1.00 86.00 100 MET A N 1
ATOM 800 C CA . MET A 1 100 ? 21.832 6.398 -25.532 1.00 86.00 100 MET A CA 1
ATOM 801 C C . MET A 1 100 ? 20.753 6.674 -26.588 1.00 86.00 100 MET A C 1
ATOM 803 O O . MET A 1 100 ? 20.549 7.803 -27.045 1.00 86.00 100 MET A O 1
ATOM 807 N N . SER A 1 101 ? 19.989 5.630 -26.911 1.00 87.31 101 SER A N 1
ATOM 808 C CA . SER A 1 101 ? 18.787 5.758 -27.728 1.00 87.31 101 SER A CA 1
ATOM 809 C C . SER A 1 101 ? 17.699 6.563 -26.992 1.00 87.31 101 SER A C 1
ATOM 811 O O . SER A 1 101 ? 17.726 6.742 -25.772 1.00 87.31 101 SER A O 1
ATOM 813 N N . LYS A 1 102 ? 16.668 7.007 -27.726 1.00 88.12 102 LYS A N 1
ATOM 814 C CA . LYS A 1 102 ? 15.496 7.661 -27.115 1.00 88.12 102 LYS A CA 1
ATOM 815 C C . LYS A 1 102 ? 14.772 6.746 -26.118 1.00 88.12 102 LYS A C 1
ATOM 817 O O . LYS A 1 102 ? 14.264 7.246 -25.121 1.00 88.12 102 LYS A O 1
ATOM 822 N N . LEU A 1 103 ? 14.716 5.437 -26.378 1.00 84.62 103 LEU A N 1
ATOM 823 C CA . LEU A 1 103 ? 14.073 4.472 -25.479 1.00 84.62 103 LEU A CA 1
ATOM 824 C C . LEU A 1 103 ? 14.920 4.243 -24.225 1.00 84.62 103 LEU A C 1
ATOM 826 O O . LEU A 1 103 ? 14.369 4.277 -23.125 1.00 84.62 103 LEU A O 1
ATOM 830 N N . GLY A 1 104 ? 16.242 4.115 -24.379 1.00 86.69 104 GLY A N 1
ATOM 831 C CA . GLY A 1 104 ? 17.182 4.042 -23.260 1.00 86.69 104 GLY A CA 1
ATOM 832 C C . GLY A 1 104 ? 17.099 5.273 -22.352 1.00 86.69 104 GLY A C 1
ATOM 833 O O . GLY A 1 104 ? 17.006 5.139 -21.135 1.00 86.69 104 GLY A O 1
ATOM 834 N N . LEU A 1 105 ? 16.994 6.473 -22.932 1.00 89.25 105 LEU A N 1
ATOM 835 C CA . LEU A 1 105 ? 16.857 7.718 -22.170 1.00 89.25 105 LEU A CA 1
ATOM 836 C C . LEU A 1 105 ? 15.535 7.804 -21.387 1.00 89.25 105 LEU A C 1
ATOM 838 O O . LEU A 1 105 ? 15.533 8.218 -20.227 1.00 89.25 105 LEU A O 1
ATOM 842 N N . VAL A 1 106 ? 14.409 7.399 -21.988 1.00 89.94 106 VAL A N 1
ATOM 843 C CA . VAL A 1 106 ? 13.111 7.361 -21.286 1.00 89.94 106 VAL A CA 1
ATOM 844 C C . VAL A 1 106 ? 13.122 6.295 -20.192 1.00 89.94 106 VAL A C 1
ATOM 846 O O . VAL A 1 106 ? 12.638 6.556 -19.092 1.00 89.94 106 VAL A O 1
ATOM 849 N N . SER A 1 107 ? 13.709 5.125 -20.457 1.00 90.62 107 SER A N 1
ATOM 850 C CA . SER A 1 107 ? 13.917 4.085 -19.448 1.00 90.62 107 SER A CA 1
ATOM 851 C C . SER A 1 107 ? 14.693 4.619 -18.243 1.00 90.62 107 SER A C 1
ATOM 853 O O . SER A 1 107 ? 14.212 4.517 -17.115 1.00 90.62 107 SER A O 1
ATOM 855 N N . ALA A 1 108 ? 15.854 5.237 -18.480 1.00 91.94 108 ALA A N 1
ATOM 856 C CA . ALA A 1 108 ? 16.701 5.791 -17.430 1.00 91.94 108 ALA A CA 1
ATOM 857 C C . ALA A 1 108 ? 15.970 6.857 -16.606 1.00 91.94 108 ALA A C 1
ATOM 859 O O . ALA A 1 108 ? 15.989 6.808 -15.378 1.00 91.94 108 ALA A O 1
ATOM 860 N N . ALA A 1 109 ? 15.235 7.763 -17.259 1.00 92.62 109 ALA A N 1
ATOM 861 C CA . ALA A 1 109 ? 14.437 8.778 -16.573 1.00 92.62 109 ALA A CA 1
ATOM 862 C C . ALA A 1 109 ? 13.339 8.170 -15.679 1.00 92.62 109 ALA A C 1
ATOM 864 O O . ALA A 1 109 ? 13.152 8.611 -14.542 1.00 92.62 109 ALA A O 1
ATOM 865 N N . MET A 1 110 ? 12.632 7.140 -16.159 1.00 92.50 110 MET A N 1
ATOM 866 C CA . MET A 1 110 ? 11.612 6.433 -15.374 1.00 92.50 110 MET A CA 1
ATOM 867 C C . MET A 1 110 ? 12.231 5.670 -14.198 1.00 92.50 110 MET A C 1
ATOM 869 O O . MET A 1 110 ? 11.690 5.711 -13.092 1.00 92.50 110 MET A O 1
ATOM 873 N N . ALA A 1 111 ? 13.390 5.038 -14.403 1.00 93.44 111 ALA A N 1
ATOM 874 C CA . ALA A 1 111 ? 14.146 4.384 -13.341 1.00 93.44 111 ALA A CA 1
ATOM 875 C C . ALA A 1 111 ? 14.604 5.391 -12.275 1.00 93.44 111 ALA A C 1
ATOM 877 O O . ALA A 1 111 ? 14.415 5.147 -11.086 1.00 93.44 111 ALA A O 1
ATOM 878 N N . THR A 1 112 ? 15.125 6.559 -12.670 1.00 94.81 112 THR A N 1
ATOM 879 C CA . THR A 1 112 ? 15.492 7.631 -11.729 1.00 94.81 112 THR A CA 1
ATOM 880 C C . THR A 1 112 ? 14.284 8.114 -10.925 1.00 94.81 112 THR A C 1
ATOM 882 O O . THR A 1 112 ? 14.380 8.277 -9.709 1.00 94.81 112 THR A O 1
ATOM 885 N N . ALA A 1 113 ? 13.128 8.304 -11.569 1.00 93.81 113 ALA A N 1
ATOM 886 C CA . ALA A 1 113 ? 11.901 8.676 -10.870 1.00 93.81 113 ALA A CA 1
ATOM 887 C C . ALA A 1 113 ? 11.476 7.600 -9.852 1.00 93.81 113 ALA A C 1
ATOM 889 O O . ALA A 1 113 ? 11.165 7.930 -8.707 1.00 93.81 113 ALA A O 1
ATOM 890 N N . ALA A 1 114 ? 11.535 6.318 -10.229 1.00 93.88 114 ALA A N 1
ATOM 891 C CA . ALA A 1 114 ? 11.254 5.201 -9.329 1.00 93.88 114 ALA A CA 1
ATOM 892 C C . ALA A 1 114 ? 12.208 5.171 -8.121 1.00 93.88 114 ALA A C 1
ATOM 894 O O . ALA A 1 114 ? 11.752 5.025 -6.988 1.00 93.88 114 ALA A O 1
ATOM 895 N N . VAL A 1 115 ? 13.514 5.374 -8.344 1.00 96.00 115 VAL A N 1
ATOM 896 C CA . VAL A 1 115 ? 14.535 5.469 -7.285 1.00 96.00 115 VAL A CA 1
ATOM 897 C C . VAL A 1 115 ? 14.188 6.574 -6.287 1.00 96.00 115 VAL A C 1
ATOM 899 O O . VAL A 1 115 ? 14.144 6.321 -5.083 1.00 96.00 115 VAL A O 1
ATOM 902 N N . LEU A 1 116 ? 13.888 7.786 -6.767 1.00 95.88 116 LEU A N 1
ATOM 903 C CA . LEU A 1 116 ? 13.524 8.911 -5.900 1.00 95.88 116 LEU A CA 1
ATOM 904 C C . LEU A 1 116 ? 12.259 8.619 -5.085 1.00 95.88 116 LEU A C 1
ATOM 906 O O . LEU A 1 116 ? 12.197 8.951 -3.899 1.00 95.88 116 LEU A O 1
ATOM 910 N N . MET A 1 117 ? 11.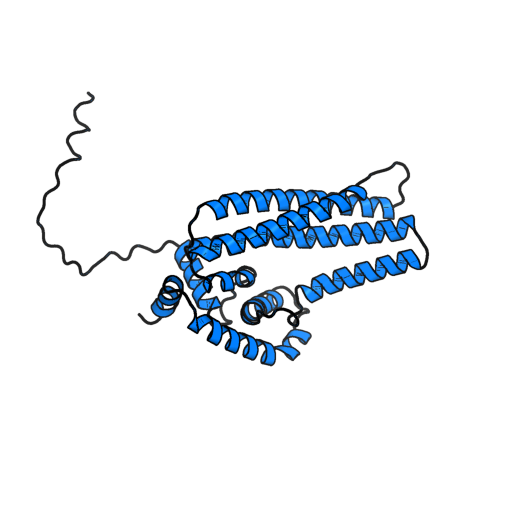270 7.956 -5.689 1.00 94.00 117 MET A N 1
ATOM 911 C CA . MET A 1 117 ? 10.065 7.537 -4.976 1.00 94.00 117 MET A CA 1
ATOM 912 C C . MET A 1 117 ? 10.362 6.482 -3.909 1.00 94.00 117 MET A C 1
ATOM 914 O O . MET A 1 117 ? 9.900 6.642 -2.783 1.00 94.00 117 MET A O 1
ATOM 918 N N . PHE A 1 118 ? 11.161 5.452 -4.199 1.00 94.88 118 PHE A N 1
ATOM 919 C CA . PHE A 1 118 ? 11.544 4.443 -3.203 1.00 94.88 118 PHE A CA 1
ATOM 920 C C . PHE A 1 118 ? 12.339 5.042 -2.032 1.00 94.88 118 PHE A C 1
ATOM 922 O O . PHE A 1 118 ? 12.124 4.653 -0.881 1.00 94.88 118 PHE A O 1
ATOM 929 N N . ILE A 1 119 ? 13.201 6.033 -2.283 1.00 94.88 119 ILE A N 1
ATOM 930 C CA . ILE A 1 119 ? 13.869 6.796 -1.215 1.00 94.88 119 ILE A CA 1
ATOM 931 C C . ILE A 1 119 ? 12.827 7.535 -0.364 1.00 94.88 119 ILE A C 1
ATOM 933 O O . ILE A 1 119 ? 12.841 7.424 0.862 1.00 94.88 119 ILE A O 1
ATOM 937 N N . GLY A 1 120 ? 11.879 8.230 -1.000 1.00 94.44 120 GLY A N 1
ATOM 938 C CA . GLY A 1 120 ? 10.778 8.901 -0.306 1.00 94.44 120 GLY A CA 1
ATOM 939 C C . GLY A 1 120 ? 9.940 7.945 0.551 1.00 94.44 120 GLY A C 1
ATOM 940 O O . GLY A 1 120 ? 9.666 8.242 1.714 1.00 94.44 120 GLY A O 1
ATOM 941 N N . VAL A 1 121 ? 9.599 6.770 0.015 1.00 93.31 121 VAL A N 1
ATOM 942 C CA . VAL A 1 121 ? 8.897 5.694 0.736 1.00 93.31 121 VAL A CA 1
ATOM 943 C C . VAL A 1 121 ? 9.706 5.242 1.949 1.00 93.31 121 VAL A C 1
ATOM 945 O O . VAL A 1 121 ? 9.154 5.151 3.042 1.00 93.31 121 VAL A O 1
ATOM 948 N N . SER A 1 122 ? 11.016 5.043 1.797 1.00 93.75 122 SER A N 1
ATOM 949 C CA . SER A 1 122 ? 11.908 4.646 2.893 1.00 93.75 122 SER A CA 1
ATOM 950 C C . SER A 1 122 ? 11.913 5.684 4.024 1.00 93.75 122 SER A C 1
ATOM 952 O O . SER A 1 122 ? 11.772 5.336 5.198 1.00 93.75 122 SER A O 1
ATOM 954 N N . CYS A 1 123 ? 11.986 6.977 3.685 1.00 93.50 123 CYS A N 1
ATOM 955 C CA . CYS A 1 123 ? 11.885 8.063 4.662 1.00 93.50 123 CYS A CA 1
ATOM 956 C C . CYS A 1 123 ? 10.519 8.088 5.367 1.00 93.50 123 CYS A C 1
ATOM 958 O O . CYS A 1 123 ? 10.456 8.253 6.587 1.00 93.50 123 CYS A O 1
ATOM 960 N N . MET A 1 124 ? 9.424 7.906 4.624 1.00 93.25 124 MET A N 1
ATOM 961 C CA . MET A 1 124 ? 8.075 7.854 5.196 1.00 93.25 124 MET A CA 1
ATOM 962 C C . MET A 1 124 ? 7.896 6.650 6.127 1.00 93.25 124 MET A C 1
ATOM 964 O O . MET A 1 124 ? 7.319 6.807 7.200 1.00 93.25 124 MET A O 1
ATOM 968 N N . LEU A 1 125 ? 8.431 5.478 5.773 1.00 92.00 125 LEU A N 1
ATOM 969 C CA . LEU A 1 125 ? 8.379 4.276 6.611 1.00 92.00 125 LEU A CA 1
ATOM 970 C C . LEU A 1 125 ? 9.191 4.428 7.897 1.00 92.00 125 LEU A C 1
ATOM 972 O O . LEU A 1 125 ? 8.744 3.999 8.959 1.00 92.00 125 LEU A O 1
ATOM 976 N N . MET A 1 126 ? 10.334 5.112 7.843 1.00 90.62 126 MET A N 1
ATOM 977 C CA . MET A 1 126 ? 11.087 5.470 9.045 1.00 90.62 126 MET A CA 1
ATOM 978 C C . MET A 1 126 ? 10.259 6.373 9.975 1.00 90.62 126 MET A C 1
ATOM 980 O O . MET A 1 126 ? 10.141 6.099 11.170 1.00 90.62 126 MET A O 1
ATOM 984 N N . MET A 1 127 ? 9.632 7.424 9.433 1.00 88.81 127 MET A N 1
ATOM 985 C CA . MET A 1 127 ? 8.760 8.321 10.207 1.00 88.81 127 MET A CA 1
ATOM 986 C C . MET A 1 127 ? 7.529 7.598 10.768 1.00 88.81 127 MET A C 1
ATOM 988 O O . MET A 1 127 ? 7.105 7.867 11.898 1.00 88.81 127 MET A O 1
ATOM 992 N N . PHE A 1 128 ? 6.978 6.658 10.000 1.00 89.50 128 PHE A N 1
ATOM 993 C CA . PHE A 1 128 ? 5.903 5.778 10.432 1.00 89.50 128 PHE A CA 1
ATOM 994 C C . PHE A 1 128 ? 6.340 4.925 11.628 1.00 89.50 128 PHE A C 1
ATOM 996 O O . PHE A 1 128 ? 5.676 4.956 12.663 1.00 89.50 128 PHE A O 1
ATOM 1003 N N . GLY A 1 129 ? 7.496 4.259 11.545 1.00 86.88 129 GLY A N 1
ATOM 1004 C CA . GLY A 1 129 ? 8.051 3.450 12.635 1.00 86.88 129 GLY A CA 1
ATOM 1005 C C . GLY A 1 129 ? 8.301 4.250 13.919 1.00 86.88 129 GLY A C 1
ATOM 1006 O O . GLY A 1 129 ? 7.951 3.798 15.008 1.00 86.88 129 GLY A O 1
ATOM 1007 N N . ILE A 1 130 ? 8.814 5.483 13.810 1.00 85.19 130 ILE A N 1
ATOM 1008 C CA . ILE A 1 130 ? 8.979 6.404 14.956 1.00 85.19 130 ILE A CA 1
ATOM 1009 C C . ILE A 1 130 ? 7.625 6.789 15.574 1.00 85.19 130 ILE A C 1
ATOM 1011 O O . ILE A 1 130 ? 7.519 7.038 16.775 1.00 85.19 130 ILE A O 1
ATOM 1015 N N . THR A 1 131 ? 6.576 6.885 14.758 1.00 84.56 131 THR A N 1
ATOM 1016 C CA . THR A 1 131 ? 5.231 7.222 15.237 1.00 84.56 131 THR A CA 1
ATOM 1017 C C . THR A 1 131 ? 4.577 6.026 15.924 1.00 84.56 131 THR A C 1
ATOM 1019 O O . THR A 1 131 ? 4.013 6.193 17.005 1.00 84.56 131 THR A O 1
ATOM 1022 N N . ALA A 1 132 ? 4.710 4.833 15.342 1.00 85.00 132 ALA A N 1
ATOM 1023 C CA . ALA A 1 132 ? 4.194 3.577 15.877 1.00 85.00 132 ALA A CA 1
ATOM 1024 C C . ALA A 1 132 ? 4.898 3.147 17.176 1.00 85.00 132 ALA A C 1
ATOM 1026 O O . ALA A 1 132 ? 4.266 2.585 18.069 1.00 85.00 132 ALA A O 1
ATOM 1027 N N . SER A 1 133 ? 6.183 3.477 17.349 1.00 78.25 133 SER A N 1
ATOM 1028 C CA . SER A 1 133 ? 6.947 3.143 18.562 1.00 78.25 133 SER A CA 1
ATOM 1029 C C . SER A 1 133 ? 6.486 3.878 19.827 1.00 78.25 133 SER A C 1
ATOM 1031 O O . SER A 1 133 ? 6.927 3.545 20.924 1.00 78.25 133 SER A O 1
ATOM 1033 N N . LYS A 1 134 ? 5.551 4.834 19.723 1.00 75.69 134 LYS A N 1
ATOM 1034 C CA . LYS A 1 134 ? 4.993 5.571 20.872 1.00 75.69 134 LYS A CA 1
ATOM 1035 C C . LYS A 1 134 ? 4.006 4.756 21.736 1.00 75.69 134 LYS A C 1
ATOM 1037 O O . LYS A 1 134 ? 3.324 5.343 22.571 1.00 75.69 134 LYS A O 1
ATOM 1042 N N . LEU A 1 135 ? 3.953 3.427 21.572 1.00 61.88 135 LEU A N 1
ATOM 1043 C CA . LEU A 1 135 ? 3.311 2.424 22.448 1.00 61.88 135 LEU A CA 1
ATOM 1044 C C . LEU A 1 135 ? 1.889 2.767 22.943 1.00 61.88 135 LEU A C 1
ATOM 1046 O O . LEU A 1 135 ? 1.507 2.409 24.056 1.00 61.88 135 LEU A O 1
ATOM 1050 N N . SER A 1 136 ? 1.062 3.417 22.120 1.00 75.12 136 SER A N 1
ATOM 1051 C CA . SER A 1 136 ? -0.377 3.508 22.389 1.00 75.12 136 SER A CA 1
ATOM 1052 C C . SER A 1 136 ? -1.110 2.498 21.519 1.00 75.12 136 SER A C 1
ATOM 1054 O O . SER A 1 136 ? -1.176 2.649 20.311 1.00 75.12 136 SER A O 1
ATOM 1056 N N . SER A 1 137 ? -1.710 1.475 22.113 1.00 77.62 137 SER A N 1
ATOM 1057 C CA . SER A 1 137 ? -2.560 0.515 21.393 1.00 77.62 137 SER A CA 1
ATOM 1058 C C . SER A 1 137 ? -4.023 0.955 21.276 1.00 77.62 137 SER A C 1
ATOM 1060 O O . SER A 1 137 ? -4.897 0.164 20.907 1.00 77.62 137 SER A O 1
ATOM 1062 N N . SER A 1 138 ? -4.298 2.222 21.605 1.00 85.75 138 SER A N 1
ATOM 1063 C CA . SER A 1 138 ? -5.641 2.791 21.545 1.00 85.75 138 SER A CA 1
ATOM 1064 C C . SER A 1 138 ? -6.181 2.798 20.116 1.00 85.75 138 SER A C 1
ATOM 1066 O O . SER A 1 138 ? -5.434 2.976 19.152 1.00 85.75 138 SER A O 1
ATOM 1068 N N . VAL A 1 139 ? -7.503 2.688 19.989 1.00 85.31 139 VAL A N 1
ATOM 1069 C CA . VAL A 1 139 ? -8.220 2.765 18.707 1.00 85.31 139 VAL A CA 1
ATOM 1070 C C . VAL A 1 139 ? -7.824 4.007 17.900 1.00 85.31 139 VAL A C 1
ATOM 1072 O O . VAL A 1 139 ? -7.565 3.924 16.704 1.00 85.31 139 VAL A O 1
ATOM 1075 N N . LYS A 1 140 ? -7.683 5.157 18.567 1.00 86.56 140 LYS A N 1
ATOM 1076 C CA . LYS A 1 140 ? -7.224 6.415 17.961 1.00 86.56 140 LYS A CA 1
ATOM 1077 C C . LYS A 1 140 ? -5.827 6.300 17.358 1.00 86.56 140 LYS A C 1
ATOM 1079 O O . LYS A 1 140 ? -5.585 6.816 16.269 1.00 86.56 140 LYS A O 1
ATOM 1084 N N . HIS A 1 141 ? -4.898 5.684 18.085 1.00 86.88 141 HIS A N 1
ATOM 1085 C CA . HIS A 1 141 ? -3.531 5.527 17.606 1.00 86.88 141 HIS A CA 1
ATOM 1086 C C . HIS A 1 141 ? -3.486 4.576 16.411 1.00 86.88 141 HIS A C 1
ATOM 1088 O O . HIS A 1 141 ? -2.885 4.913 15.399 1.00 86.88 141 HIS A O 1
ATOM 1094 N N . VAL A 1 142 ? -4.210 3.457 16.479 1.00 88.12 142 VAL A N 1
ATOM 1095 C CA . VAL A 1 142 ? -4.353 2.508 15.365 1.00 88.12 142 VAL A CA 1
ATOM 1096 C C . VAL A 1 142 ? -4.966 3.170 14.131 1.00 88.12 142 VAL A C 1
ATOM 1098 O O . VAL A 1 142 ? -4.447 3.004 13.029 1.00 88.12 142 VAL A O 1
ATOM 1101 N N . PHE A 1 143 ? -6.010 3.983 14.298 1.00 88.38 143 PHE A N 1
ATOM 1102 C CA . PHE A 1 143 ? -6.596 4.740 13.192 1.00 88.38 143 PHE A CA 1
ATOM 1103 C C . PHE A 1 143 ? -5.587 5.722 12.574 1.00 88.38 143 PHE A C 1
ATOM 1105 O O . PHE A 1 143 ? -5.445 5.780 11.356 1.00 88.38 143 PHE A O 1
ATOM 1112 N N . ALA A 1 144 ? -4.819 6.441 13.398 1.00 86.88 144 ALA A N 1
ATOM 1113 C CA . ALA A 1 144 ? -3.781 7.348 12.909 1.00 86.88 144 ALA A CA 1
ATOM 1114 C C . ALA A 1 144 ? -2.655 6.613 12.156 1.00 86.88 144 ALA A C 1
ATOM 1116 O O . ALA A 1 144 ? -2.153 7.129 11.159 1.00 86.88 144 ALA A O 1
ATOM 1117 N N . LEU A 1 145 ? -2.272 5.410 12.600 1.00 88.44 145 LEU A N 1
ATOM 1118 C CA . LEU A 1 145 ? -1.330 4.553 11.874 1.00 88.44 145 LEU A CA 1
ATOM 1119 C C . LEU A 1 145 ? -1.933 4.061 10.550 1.00 88.44 145 LEU A C 1
ATOM 1121 O O . LEU A 1 145 ? -1.268 4.114 9.519 1.00 88.44 145 LEU A O 1
ATOM 1125 N N . SER A 1 146 ? -3.210 3.682 10.549 1.00 85.94 146 SER A N 1
ATOM 1126 C CA . SER A 1 146 ? -3.934 3.274 9.338 1.00 85.94 146 SER A CA 1
ATOM 1127 C C . SER A 1 146 ? -3.966 4.390 8.291 1.00 85.94 146 SER A C 1
ATOM 1129 O O . SER A 1 146 ? -3.804 4.119 7.109 1.00 85.94 146 SER A O 1
ATOM 1131 N N . GLU A 1 147 ? -4.124 5.654 8.701 1.00 84.75 147 GLU A N 1
ATOM 1132 C CA . GLU A 1 147 ? -4.006 6.797 7.784 1.00 84.75 147 GLU A CA 1
ATOM 1133 C C . GLU A 1 147 ? -2.548 7.048 7.358 1.00 84.75 147 GLU A C 1
ATOM 1135 O O . GLU A 1 147 ? -2.275 7.351 6.196 1.00 84.75 147 GLU A O 1
ATOM 1140 N N . GLY A 1 148 ? -1.598 6.906 8.286 1.00 85.62 148 GLY A N 1
ATOM 1141 C CA . GLY A 1 148 ? -0.181 7.187 8.056 1.00 85.62 148 GLY A CA 1
ATOM 1142 C C . GLY A 1 148 ? 0.516 6.222 7.092 1.00 85.62 148 GLY A C 1
ATOM 1143 O O . GLY A 1 148 ? 1.425 6.643 6.379 1.00 85.62 148 GLY A O 1
ATOM 1144 N N . ILE A 1 149 ? 0.095 4.955 7.037 1.00 84.69 149 ILE A N 1
ATOM 1145 C CA . ILE A 1 149 ? 0.710 3.930 6.174 1.00 84.69 149 ILE A CA 1
ATOM 1146 C C . ILE A 1 149 ? 0.276 4.040 4.698 1.00 84.69 149 ILE A C 1
ATOM 1148 O O . ILE A 1 149 ? 0.945 3.514 3.810 1.00 84.69 149 ILE A O 1
ATOM 1152 N N . ILE A 1 150 ? -0.805 4.771 4.399 1.00 82.19 150 ILE A N 1
ATOM 1153 C CA . ILE A 1 150 ? -1.363 4.875 3.037 1.00 82.19 150 ILE A CA 1
ATOM 1154 C C . ILE A 1 150 ? -0.379 5.543 2.074 1.00 82.19 150 ILE A C 1
ATOM 1156 O O . ILE A 1 150 ? -0.158 5.047 0.972 1.00 82.19 150 ILE A O 1
ATOM 1160 N N . ALA A 1 151 ? 0.220 6.667 2.474 1.00 84.12 151 ALA A N 1
ATOM 1161 C CA . ALA A 1 151 ? 1.144 7.411 1.620 1.00 84.12 151 ALA A CA 1
ATOM 1162 C C . ALA A 1 151 ? 2.379 6.584 1.195 1.00 84.12 151 ALA A C 1
ATOM 1164 O O . ALA A 1 151 ? 2.629 6.507 -0.012 1.00 84.12 151 ALA A O 1
ATOM 1165 N N . PRO A 1 152 ? 3.126 5.924 2.108 1.00 88.00 152 PRO A N 1
ATOM 1166 C CA . PRO A 1 152 ? 4.234 5.062 1.702 1.00 88.00 152 PRO A CA 1
ATOM 1167 C C . PRO A 1 152 ? 3.775 3.847 0.889 1.00 88.00 152 PRO A C 1
ATOM 1169 O O . PRO A 1 152 ? 4.474 3.469 -0.047 1.00 88.00 152 PRO A O 1
ATOM 1172 N N . LEU A 1 153 ? 2.599 3.271 1.170 1.00 83.56 153 LEU A N 1
ATOM 1173 C CA . LEU A 1 153 ? 2.056 2.173 0.366 1.00 83.56 153 LEU A CA 1
ATOM 1174 C C . LEU A 1 153 ? 1.784 2.607 -1.083 1.00 83.56 153 LEU A C 1
ATOM 1176 O O . LEU A 1 153 ? 2.221 1.945 -2.020 1.00 83.56 153 LEU A O 1
ATOM 1180 N N . LEU A 1 154 ? 1.098 3.735 -1.282 1.00 81.44 154 LEU A N 1
ATOM 1181 C CA . LEU A 1 154 ? 0.833 4.269 -2.621 1.00 81.44 154 LEU A CA 1
ATOM 1182 C C . LEU A 1 154 ? 2.133 4.645 -3.335 1.00 81.44 154 LEU A C 1
ATOM 1184 O O . LEU A 1 154 ? 2.308 4.314 -4.505 1.00 81.44 154 LEU A O 1
ATOM 1188 N N . GLY A 1 155 ? 3.065 5.291 -2.628 1.00 82.88 155 GLY A N 1
ATOM 1189 C CA . GLY A 1 155 ? 4.388 5.613 -3.160 1.00 82.88 155 GLY A CA 1
ATOM 1190 C C . GLY A 1 155 ? 5.140 4.367 -3.633 1.00 82.88 155 GLY A C 1
ATOM 1191 O O . GLY A 1 155 ? 5.690 4.371 -4.733 1.00 82.88 155 GLY A O 1
ATOM 1192 N N . PHE A 1 156 ? 5.101 3.284 -2.851 1.00 86.19 156 PHE A N 1
ATOM 1193 C CA . PHE A 1 156 ? 5.697 2.000 -3.215 1.00 86.19 156 PHE A CA 1
ATOM 1194 C C . PHE A 1 156 ? 5.066 1.434 -4.487 1.00 86.19 156 PHE A C 1
ATOM 1196 O O . PHE A 1 156 ? 5.778 1.077 -5.423 1.00 86.19 156 PHE A O 1
ATOM 1203 N N . VAL A 1 157 ? 3.732 1.410 -4.554 1.00 82.06 157 VAL A N 1
ATOM 1204 C CA . VAL A 1 157 ? 2.999 0.930 -5.729 1.00 82.06 157 VAL A CA 1
ATOM 1205 C C . VAL A 1 157 ? 3.395 1.727 -6.972 1.00 82.06 157 VAL A C 1
ATOM 1207 O O . VAL A 1 157 ? 3.771 1.132 -7.979 1.00 82.06 157 VAL A O 1
ATOM 1210 N N . TYR A 1 158 ? 3.373 3.059 -6.927 1.00 83.19 158 TYR A N 1
ATOM 1211 C CA . TYR A 1 158 ? 3.767 3.882 -8.074 1.00 83.19 158 TYR A CA 1
ATOM 1212 C C . TYR A 1 158 ? 5.231 3.660 -8.488 1.00 83.19 158 TYR A C 1
ATOM 1214 O O . TYR A 1 158 ? 5.515 3.534 -9.679 1.00 83.19 158 TYR A O 1
ATOM 1222 N N . ALA A 1 159 ? 6.151 3.535 -7.528 1.00 87.50 159 ALA A N 1
ATOM 1223 C CA . ALA A 1 159 ? 7.559 3.253 -7.801 1.00 87.50 159 ALA A CA 1
ATOM 1224 C C . ALA A 1 159 ? 7.772 1.877 -8.460 1.00 87.50 159 ALA A C 1
ATOM 1226 O O . ALA A 1 159 ? 8.587 1.750 -9.377 1.00 87.50 159 ALA A O 1
ATOM 1227 N N . VAL A 1 160 ? 6.997 0.860 -8.065 1.00 85.06 160 VAL A N 1
ATOM 1228 C CA . VAL A 1 160 ? 6.978 -0.457 -8.726 1.00 85.06 160 VAL A CA 1
ATOM 1229 C C . VAL A 1 160 ? 6.539 -0.323 -10.184 1.00 85.06 160 VAL A C 1
ATOM 1231 O O . VAL A 1 160 ? 7.193 -0.873 -11.067 1.00 85.06 160 VAL A O 1
ATOM 1234 N N . HIS A 1 161 ? 5.483 0.446 -10.468 1.00 82.19 161 HIS A N 1
ATOM 1235 C CA . HIS A 1 161 ? 5.018 0.649 -11.845 1.00 82.19 161 HIS A CA 1
ATOM 1236 C C . HIS A 1 161 ? 6.079 1.337 -12.703 1.00 82.19 161 HIS A C 1
ATOM 1238 O O . HIS A 1 161 ? 6.367 0.876 -13.806 1.00 82.19 161 HIS A O 1
ATOM 1244 N N . LEU A 1 162 ? 6.693 2.406 -12.190 1.00 86.62 162 LEU A N 1
ATOM 1245 C CA . LEU A 1 162 ? 7.773 3.097 -12.892 1.00 86.62 162 LEU A CA 1
ATOM 1246 C C . LEU A 1 162 ? 8.968 2.167 -13.142 1.00 86.62 162 LEU A C 1
ATOM 1248 O O . LEU A 1 162 ? 9.509 2.166 -14.243 1.00 86.62 162 LEU A O 1
ATOM 1252 N N . SER A 1 163 ? 9.319 1.320 -12.170 1.00 88.12 163 SER A N 1
ATOM 1253 C CA . SER A 1 163 ? 10.370 0.302 -12.319 1.00 88.12 163 SER A CA 1
ATOM 1254 C C . SER A 1 163 ? 10.052 -0.710 -13.422 1.00 88.12 163 SER A C 1
ATOM 1256 O O . SER A 1 163 ? 10.919 -1.024 -14.233 1.00 88.12 163 SER A O 1
ATOM 1258 N N . ILE A 1 164 ? 8.809 -1.200 -13.483 1.00 84.62 164 ILE A N 1
ATOM 1259 C CA . ILE A 1 164 ? 8.361 -2.148 -14.515 1.00 84.62 164 ILE A CA 1
ATOM 1260 C C . ILE A 1 164 ? 8.404 -1.495 -15.901 1.00 84.62 164 ILE A C 1
ATOM 1262 O O . ILE A 1 164 ? 8.891 -2.108 -16.849 1.00 84.62 164 ILE A O 1
ATOM 1266 N N . VAL A 1 165 ? 7.928 -0.250 -16.023 1.00 84.38 165 VAL A N 1
ATOM 1267 C CA . VAL A 1 165 ? 7.983 0.512 -17.281 1.00 84.38 165 VAL A CA 1
ATOM 1268 C C . VAL A 1 165 ? 9.430 0.730 -17.715 1.00 84.38 165 VAL A C 1
ATOM 1270 O O . VAL A 1 165 ? 9.757 0.468 -18.870 1.00 84.38 165 VAL A O 1
ATOM 1273 N N . ALA A 1 166 ? 10.301 1.164 -16.801 1.00 88.44 166 ALA A N 1
ATOM 1274 C CA . ALA A 1 166 ? 11.719 1.356 -17.083 1.00 88.44 166 ALA A CA 1
ATOM 127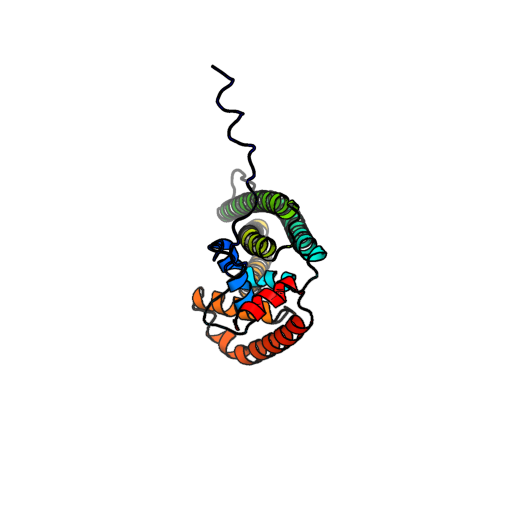5 C C . ALA A 1 166 ? 12.360 0.055 -17.580 1.00 88.44 166 ALA A C 1
ATOM 1277 O O . ALA A 1 166 ? 12.942 0.023 -18.659 1.00 88.44 166 ALA A O 1
ATOM 1278 N N . PHE A 1 167 ? 12.158 -1.050 -16.860 1.00 86.00 167 PHE A N 1
ATOM 1279 C CA . PHE A 1 167 ? 12.672 -2.358 -1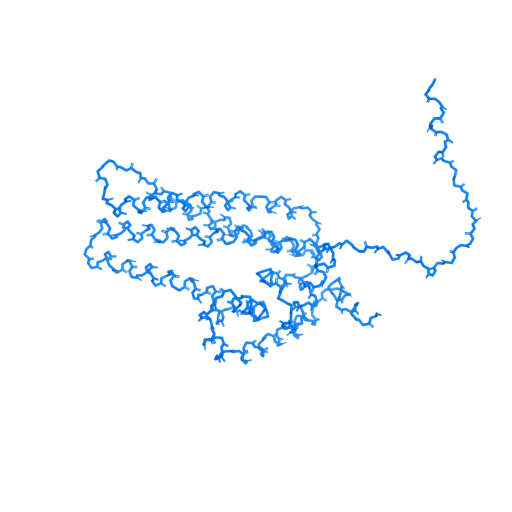7.257 1.00 86.00 167 PHE A CA 1
ATOM 1280 C C . PHE A 1 167 ? 12.180 -2.791 -18.646 1.00 86.00 167 PHE A C 1
ATOM 1282 O O . PHE A 1 167 ? 12.971 -3.254 -19.465 1.00 86.00 167 PHE A O 1
ATOM 1289 N N . ALA A 1 168 ? 10.893 -2.607 -18.942 1.00 83.75 168 ALA A N 1
ATOM 1290 C CA . ALA A 1 168 ? 10.317 -2.961 -20.236 1.00 83.75 168 ALA A CA 1
ATOM 1291 C C . ALA A 1 168 ? 10.935 -2.164 -21.390 1.00 83.75 168 ALA A C 1
ATOM 1293 O O . ALA A 1 168 ? 11.278 -2.733 -22.425 1.00 83.75 168 ALA A O 1
ATOM 1294 N N . LEU A 1 169 ? 11.093 -0.851 -21.203 1.00 85.38 169 LEU A N 1
ATOM 1295 C CA . LEU A 1 169 ? 11.707 0.031 -22.192 1.00 85.38 169 LEU A CA 1
ATOM 1296 C C . LEU A 1 169 ? 13.187 -0.303 -22.389 1.00 85.38 169 LEU A C 1
ATOM 1298 O O . LEU A 1 169 ? 13.637 -0.378 -23.529 1.00 85.38 169 LEU A O 1
ATOM 1302 N N . HIS A 1 170 ? 13.914 -0.579 -21.304 1.00 84.69 170 HIS A N 1
ATOM 1303 C CA . HI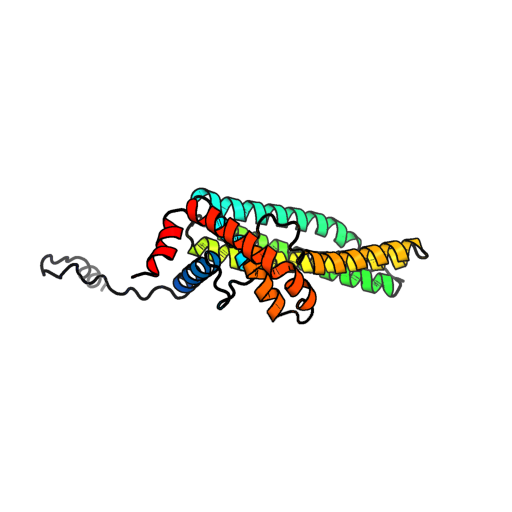S A 1 170 ? 15.300 -1.032 -21.376 1.00 84.69 170 HIS A CA 1
ATOM 1304 C C . HIS A 1 170 ? 15.432 -2.360 -22.128 1.00 84.69 170 HIS A C 1
ATOM 1306 O O . HIS A 1 170 ? 16.310 -2.509 -22.974 1.00 84.69 170 HIS A O 1
ATOM 1312 N N . ALA A 1 171 ? 14.554 -3.330 -21.863 1.00 81.81 171 ALA A N 1
ATOM 1313 C CA . ALA A 1 171 ? 14.569 -4.625 -22.539 1.00 81.81 171 ALA A CA 1
ATOM 1314 C C . ALA A 1 171 ? 14.232 -4.500 -24.035 1.00 81.81 171 ALA A C 1
ATOM 1316 O O . ALA A 1 171 ? 14.856 -5.155 -24.868 1.00 81.81 171 ALA A O 1
ATOM 1317 N N . LEU A 1 172 ? 13.273 -3.636 -24.386 1.00 81.56 172 LEU A N 1
ATOM 1318 C CA . LEU A 1 172 ? 12.941 -3.323 -25.778 1.00 81.56 172 LEU A CA 1
ATOM 1319 C C . LEU A 1 172 ? 14.123 -2.691 -26.521 1.00 81.56 172 LEU A C 1
ATOM 1321 O O . LEU A 1 172 ? 14.346 -3.025 -27.683 1.00 81.56 172 LEU A O 1
ATOM 1325 N N . ASP A 1 173 ? 14.866 -1.812 -25.848 1.00 83.25 173 ASP A N 1
ATOM 1326 C CA . ASP A 1 173 ? 16.028 -1.122 -26.408 1.00 83.25 173 ASP A CA 1
ATOM 1327 C C . ASP A 1 173 ? 17.254 -2.039 -26.562 1.00 83.25 173 ASP A C 1
ATOM 1329 O O . ASP A 1 173 ? 17.909 -2.035 -27.600 1.00 83.25 173 ASP A O 1
ATOM 1333 N N . SER A 1 174 ? 17.540 -2.858 -25.546 1.00 76.69 174 SER A N 1
ATOM 1334 C CA . SER A 1 174 ? 18.760 -3.676 -25.467 1.00 76.69 174 SER A CA 1
ATOM 1335 C C . SER A 1 174 ? 18.675 -5.007 -26.214 1.00 76.69 174 SER A C 1
ATOM 1337 O O . SER A 1 174 ? 19.659 -5.442 -26.810 1.00 76.69 174 SER A O 1
ATOM 1339 N N . VAL A 1 175 ? 17.521 -5.678 -26.181 1.00 73.38 175 VAL A N 1
ATOM 1340 C CA . VAL A 1 175 ? 17.360 -7.029 -26.744 1.00 73.38 175 VAL A CA 1
ATOM 1341 C C . VAL A 1 175 ? 16.819 -6.979 -28.173 1.00 73.38 175 VAL A C 1
ATOM 1343 O O . VAL A 1 175 ? 17.197 -7.798 -29.011 1.00 73.38 175 VAL A O 1
ATOM 1346 N N . GLY A 1 176 ? 15.936 -6.019 -28.466 1.00 64.94 176 GLY A N 1
ATOM 1347 C CA . GLY A 1 176 ? 15.243 -5.922 -29.749 1.00 64.94 176 GLY A CA 1
ATOM 1348 C C . GLY A 1 176 ? 14.398 -7.161 -30.105 1.00 64.94 176 GLY A C 1
ATOM 1349 O O . GLY A 1 176 ? 14.287 -8.137 -29.358 1.00 64.94 176 GLY A O 1
ATOM 1350 N N . GLY A 1 177 ? 13.753 -7.121 -31.274 1.00 66.38 177 GLY A N 1
ATOM 1351 C CA . GLY A 1 177 ? 13.024 -8.266 -31.833 1.00 66.38 177 GLY A CA 1
ATOM 1352 C C . GLY A 1 177 ? 11.834 -8.765 -30.995 1.00 66.38 177 GLY A C 1
ATOM 1353 O O . GLY A 1 177 ? 11.236 -8.040 -30.201 1.00 66.38 177 GLY A O 1
ATOM 1354 N N . THR A 1 178 ? 11.452 -10.028 -31.194 1.00 66.12 178 THR A N 1
ATOM 1355 C CA . THR A 1 178 ? 10.275 -10.656 -30.561 1.00 66.12 178 THR A CA 1
ATOM 1356 C C . THR A 1 178 ? 10.411 -10.836 -29.048 1.00 66.12 178 THR A C 1
ATOM 1358 O O . THR A 1 178 ? 9.404 -10.789 -28.345 1.00 66.12 178 THR A O 1
ATOM 1361 N N . LEU A 1 179 ? 11.633 -11.002 -28.532 1.00 65.81 179 LEU A N 1
ATOM 1362 C CA . LEU A 1 179 ? 11.892 -11.158 -27.098 1.00 65.81 179 LEU A CA 1
ATOM 1363 C C . LEU A 1 179 ? 11.665 -9.840 -26.340 1.00 65.81 179 LEU A C 1
ATOM 1365 O O . LEU A 1 179 ? 10.988 -9.846 -25.314 1.00 65.81 179 LEU A O 1
ATOM 1369 N N . GLY A 1 180 ? 12.126 -8.707 -26.885 1.00 65.38 180 GLY A N 1
ATOM 1370 C CA . GLY A 1 180 ? 11.824 -7.381 -26.334 1.00 65.38 180 GLY A CA 1
ATOM 1371 C C . GLY A 1 180 ? 10.319 -7.088 -26.326 1.00 65.38 180 GLY A C 1
ATOM 1372 O O . GLY A 1 180 ? 9.781 -6.633 -25.319 1.00 65.38 180 GLY A O 1
ATOM 1373 N N . VAL A 1 181 ? 9.610 -7.430 -27.409 1.00 67.06 181 VAL A N 1
ATOM 1374 C CA . VAL A 1 181 ? 8.140 -7.305 -27.483 1.00 67.06 181 VAL A CA 1
ATOM 1375 C C . VAL A 1 181 ? 7.447 -8.206 -26.458 1.00 67.06 181 VAL A C 1
ATOM 1377 O O . VAL A 1 181 ? 6.484 -7.774 -25.830 1.00 67.06 181 VAL A O 1
ATOM 1380 N N . GLY A 1 182 ? 7.948 -9.426 -26.237 1.00 68.44 182 GLY A N 1
ATOM 1381 C CA . GLY A 1 182 ? 7.440 -10.340 -25.212 1.00 68.44 182 GLY A CA 1
ATOM 1382 C C . GLY A 1 182 ? 7.592 -9.789 -23.791 1.00 68.44 182 GLY A C 1
ATOM 1383 O O . GLY A 1 182 ? 6.638 -9.829 -23.016 1.00 68.44 182 GLY A O 1
ATOM 1384 N N . VAL A 1 183 ? 8.749 -9.204 -23.465 1.00 68.75 183 VAL A N 1
ATOM 1385 C CA . VAL A 1 183 ? 8.988 -8.542 -22.169 1.00 68.75 183 VAL A CA 1
ATOM 1386 C C . VAL A 1 183 ? 8.125 -7.288 -22.018 1.00 68.75 183 VAL A C 1
ATOM 1388 O O . VAL A 1 183 ? 7.524 -7.087 -20.965 1.00 68.75 183 VAL A O 1
ATOM 1391 N N . GLY A 1 184 ? 7.988 -6.483 -23.074 1.00 65.31 184 GLY A N 1
ATOM 1392 C CA . GLY A 1 184 ? 7.093 -5.325 -23.095 1.00 65.31 184 GLY A CA 1
ATOM 1393 C C . GLY A 1 184 ? 5.626 -5.711 -22.885 1.00 65.31 184 GLY A C 1
ATOM 1394 O O . GLY A 1 184 ? 4.942 -5.111 -22.061 1.00 65.31 184 GLY A O 1
ATOM 1395 N N . ALA A 1 185 ? 5.153 -6.765 -23.553 1.00 64.12 185 ALA A N 1
ATOM 1396 C CA . ALA A 1 185 ? 3.805 -7.294 -23.372 1.00 64.12 185 ALA A CA 1
ATOM 1397 C C . ALA A 1 185 ? 3.594 -7.858 -21.959 1.00 64.12 185 ALA A C 1
ATOM 1399 O O . ALA A 1 185 ? 2.560 -7.591 -21.353 1.00 64.12 185 ALA A O 1
ATOM 1400 N N . PHE A 1 186 ? 4.576 -8.574 -21.400 1.00 69.38 186 PHE A N 1
ATOM 1401 C CA . PHE A 1 186 ? 4.540 -9.052 -20.015 1.00 69.38 186 PHE A CA 1
ATOM 1402 C C . PHE A 1 186 ? 4.506 -7.895 -19.008 1.00 69.38 186 PHE A C 1
ATOM 1404 O O . PHE A 1 186 ? 3.731 -7.931 -18.053 1.00 69.38 186 PHE A O 1
ATOM 1411 N N . ALA A 1 187 ? 5.283 -6.837 -19.233 1.00 65.50 187 ALA A N 1
ATOM 1412 C CA . ALA A 1 187 ? 5.268 -5.641 -18.403 1.00 65.50 187 ALA A CA 1
ATOM 1413 C C . ALA A 1 187 ? 3.933 -4.892 -18.507 1.00 65.50 187 ALA A C 1
ATOM 1415 O O . ALA A 1 187 ? 3.358 -4.546 -17.482 1.00 65.50 187 ALA A O 1
ATOM 1416 N N . CYS A 1 188 ? 3.380 -4.711 -19.710 1.00 64.56 188 CYS A N 1
ATOM 1417 C CA . CYS A 1 188 ? 2.046 -4.140 -19.905 1.00 64.56 188 CYS A CA 1
ATOM 1418 C C . CYS A 1 188 ? 0.957 -4.987 -19.238 1.00 64.56 188 CYS A C 1
ATOM 1420 O O . CYS A 1 188 ? 0.086 -4.433 -18.571 1.00 64.56 188 CYS A O 1
ATOM 1422 N N . LEU A 1 189 ? 1.028 -6.316 -19.358 1.00 60.50 189 LEU A N 1
ATOM 1423 C CA . LEU A 1 189 ? 0.141 -7.233 -18.647 1.00 60.50 189 LEU A CA 1
ATOM 1424 C C . LEU A 1 189 ? 0.305 -7.088 -17.141 1.00 60.50 189 LEU A C 1
ATOM 1426 O O . LEU A 1 189 ? -0.700 -7.032 -16.461 1.00 60.50 189 LEU A O 1
ATOM 1430 N N . THR A 1 190 ? 1.524 -6.957 -16.622 1.00 63.25 190 THR A N 1
ATOM 1431 C CA . THR A 1 190 ? 1.778 -6.776 -15.186 1.00 63.25 190 THR A CA 1
ATOM 1432 C C . THR A 1 190 ? 1.293 -5.417 -14.696 1.00 63.25 190 THR A C 1
ATOM 1434 O O . THR A 1 190 ? 0.730 -5.348 -13.619 1.00 63.25 190 THR A O 1
ATOM 1437 N N . LEU A 1 191 ? 1.427 -4.340 -15.471 1.00 61.41 191 LEU A N 1
ATOM 1438 C CA . LEU A 1 191 ? 0.880 -3.024 -15.123 1.00 61.41 191 LEU A CA 1
ATOM 1439 C C . LEU A 1 191 ? -0.649 -3.077 -15.092 1.00 61.41 191 LEU A C 1
ATOM 1441 O O . LEU A 1 191 ? -1.257 -2.683 -14.102 1.00 61.41 191 LEU A O 1
ATOM 1445 N N . VAL A 1 192 ? -1.274 -3.630 -16.137 1.00 51.94 192 VAL A N 1
ATOM 1446 C CA . VAL A 1 192 ? -2.728 -3.837 -16.179 1.00 51.94 192 VAL A CA 1
ATOM 1447 C C . VAL A 1 192 ? -3.162 -4.737 -15.035 1.00 51.94 192 VAL A C 1
ATOM 1449 O O . VAL A 1 192 ? -4.128 -4.402 -14.368 1.00 51.94 192 VAL A O 1
ATOM 1452 N N . PHE A 1 193 ? -2.441 -5.826 -14.770 1.00 46.72 193 PHE A N 1
ATOM 1453 C CA . PHE A 1 193 ? -2.731 -6.768 -13.700 1.00 46.72 193 PHE A CA 1
ATOM 1454 C C . PHE A 1 193 ? -2.542 -6.104 -12.346 1.00 46.72 193 PHE A C 1
ATOM 1456 O O . PHE A 1 193 ? -3.445 -6.207 -11.560 1.00 46.72 193 PHE A O 1
ATOM 1463 N N . VAL A 1 194 ? -1.498 -5.330 -12.057 1.00 49.59 194 VAL A N 1
ATOM 1464 C CA . VAL A 1 194 ? -1.355 -4.622 -10.773 1.00 49.59 194 VAL A CA 1
ATOM 1465 C C . VAL A 1 194 ? -2.477 -3.590 -10.585 1.00 49.59 194 VAL A C 1
ATOM 1467 O O . VAL A 1 194 ? -3.076 -3.563 -9.514 1.00 49.59 194 VAL A O 1
ATOM 1470 N N . TYR A 1 195 ? -2.870 -2.837 -11.621 1.00 48.88 195 TYR A N 1
ATOM 1471 C CA . TYR A 1 195 ? -4.050 -1.958 -11.560 1.00 48.88 195 TYR A CA 1
ATOM 1472 C C . TYR A 1 195 ? -5.375 -2.732 -11.414 1.00 48.88 195 TYR A C 1
ATOM 1474 O O . TYR A 1 195 ? -6.273 -2.277 -10.707 1.00 48.88 195 TYR A O 1
ATOM 1482 N N . PHE A 1 196 ? -5.503 -3.912 -12.030 1.00 44.62 196 PHE A N 1
ATOM 1483 C CA . PHE A 1 196 ? -6.670 -4.792 -11.892 1.00 44.62 196 PHE A CA 1
ATOM 1484 C C . PHE A 1 196 ? -6.667 -5.593 -10.586 1.00 44.62 196 PHE A C 1
ATOM 1486 O O . PHE A 1 196 ? -7.735 -5.960 -10.123 1.00 44.62 196 PHE A O 1
ATOM 1493 N N . TYR A 1 197 ? -5.501 -5.867 -9.997 1.00 45.47 197 TYR A N 1
ATOM 1494 C CA . TYR A 1 197 ? -5.265 -6.864 -8.943 1.00 45.47 197 TYR A CA 1
ATOM 1495 C C . TYR A 1 197 ? -5.125 -6.222 -7.567 1.00 45.47 197 TYR A C 1
ATOM 1497 O O . TYR A 1 197 ? -5.596 -6.790 -6.585 1.00 45.47 197 TYR A O 1
ATOM 1505 N N . ILE A 1 198 ? -4.681 -4.958 -7.519 1.00 47.16 198 ILE A N 1
ATOM 1506 C CA . ILE A 1 198 ? -5.101 -4.026 -6.459 1.00 47.16 198 ILE A CA 1
ATOM 1507 C C . ILE A 1 198 ? -6.651 -3.987 -6.388 1.00 47.16 198 ILE A C 1
ATOM 1509 O O . ILE A 1 198 ? -7.214 -3.724 -5.330 1.00 47.16 198 ILE A O 1
ATOM 1513 N N . GLY A 1 199 ? -7.340 -4.349 -7.486 1.00 44.50 199 GLY A N 1
ATOM 1514 C CA . GLY A 1 199 ? -8.786 -4.568 -7.592 1.00 44.50 199 GLY A CA 1
ATOM 1515 C C . GLY A 1 199 ? -9.291 -6.026 -7.705 1.00 44.50 199 GLY A C 1
ATOM 1516 O O . GLY A 1 199 ? -10.462 -6.196 -8.028 1.00 44.50 199 GLY A O 1
ATOM 1517 N N . THR A 1 200 ? -8.515 -7.089 -7.451 1.00 45.78 200 THR A N 1
ATOM 1518 C CA . THR A 1 200 ? -9.051 -8.473 -7.375 1.00 45.78 200 THR A CA 1
ATOM 1519 C C . THR A 1 200 ? -9.075 -8.926 -5.914 1.00 45.78 200 THR A C 1
ATOM 1521 O O . THR A 1 200 ? -8.262 -9.735 -5.484 1.00 45.78 200 THR A O 1
ATOM 1524 N N . HIS A 1 201 ? -9.983 -8.475 -5.055 1.00 45.19 201 HIS A N 1
ATOM 1525 C CA . HIS A 1 201 ? -11.389 -8.907 -5.013 1.00 45.19 201 HIS A CA 1
ATOM 1526 C C . HIS A 1 201 ? -11.673 -10.428 -5.154 1.00 45.19 201 HIS A C 1
ATOM 1528 O O . HIS A 1 201 ? -12.819 -10.835 -4.967 1.00 45.19 201 HIS A O 1
ATOM 1534 N N . ILE A 1 202 ? -10.682 -11.291 -5.417 1.00 41.03 202 ILE A N 1
ATOM 1535 C CA . ILE A 1 202 ? -10.855 -12.753 -5.543 1.00 41.03 202 ILE A CA 1
ATOM 1536 C C . ILE A 1 202 ? -9.908 -13.522 -4.607 1.00 41.03 202 ILE A C 1
ATOM 1538 O O . ILE A 1 202 ? -10.260 -14.623 -4.190 1.00 41.03 202 ILE A O 1
ATOM 1542 N N . THR A 1 203 ? -8.773 -12.945 -4.196 1.00 37.56 203 THR A N 1
ATOM 1543 C CA . THR A 1 203 ? -7.762 -13.646 -3.378 1.00 37.56 203 THR A CA 1
ATOM 1544 C C . THR A 1 203 ? -7.611 -13.136 -1.947 1.00 37.56 203 THR A C 1
ATOM 1546 O O . THR A 1 203 ? -6.991 -13.824 -1.138 1.00 37.56 203 THR A O 1
ATOM 1549 N N . THR A 1 204 ? -8.197 -11.992 -1.578 1.00 50.06 204 THR A N 1
ATOM 1550 C CA . THR A 1 204 ? -8.200 -11.561 -0.175 1.00 50.06 204 THR A CA 1
ATOM 1551 C C . THR A 1 204 ? -9.208 -12.404 0.614 1.00 50.06 204 THR A C 1
ATOM 1553 O O . THR A 1 204 ? -10.401 -12.478 0.293 1.00 50.06 204 THR A O 1
ATOM 1556 N N . ASN A 1 205 ? -8.721 -13.073 1.661 1.00 55.91 205 ASN A N 1
ATOM 1557 C CA . ASN A 1 205 ? -9.571 -13.700 2.678 1.00 55.91 205 ASN A CA 1
ATOM 1558 C C . ASN A 1 205 ? -10.367 -12.648 3.489 1.00 55.91 205 ASN A C 1
ATOM 1560 O O . ASN A 1 205 ? -11.283 -13.024 4.210 1.00 55.91 205 ASN A O 1
ATOM 1564 N N . GLU A 1 206 ? -10.062 -11.357 3.306 1.00 68.50 206 GLU A N 1
ATOM 1565 C CA . GLU A 1 206 ? -10.632 -10.185 3.988 1.00 68.50 206 GLU A CA 1
ATOM 1566 C C . GLU A 1 206 ? -11.687 -9.478 3.111 1.00 68.50 206 GLU A C 1
ATOM 1568 O O . GLU A 1 206 ? -11.451 -8.450 2.465 1.00 68.50 206 GLU A O 1
ATOM 1573 N N . ALA A 1 207 ? -12.879 -10.059 3.032 1.00 74.00 207 ALA A N 1
ATOM 1574 C CA . ALA A 1 207 ? -14.025 -9.521 2.311 1.00 74.00 207 ALA A CA 1
ATOM 1575 C C . ALA A 1 207 ? -14.575 -8.211 2.910 1.00 74.00 207 ALA A C 1
ATOM 1577 O O . ALA A 1 207 ? -15.094 -7.392 2.148 1.00 74.00 207 ALA A O 1
ATOM 1578 N N . LEU A 1 208 ? -14.465 -7.979 4.224 1.00 77.31 208 LEU A N 1
ATOM 1579 C CA . LEU A 1 208 ? -15.004 -6.778 4.879 1.00 77.31 208 LEU A CA 1
ATOM 1580 C C . LEU A 1 208 ? -14.227 -5.504 4.508 1.00 77.31 208 LEU A C 1
ATOM 1582 O O . LEU A 1 208 ? -14.827 -4.522 4.063 1.00 77.31 208 LEU A O 1
ATOM 1586 N N . ALA A 1 209 ? -12.896 -5.523 4.606 1.00 76.94 209 ALA A N 1
ATOM 1587 C CA . ALA A 1 209 ? -12.050 -4.417 4.144 1.00 76.94 209 ALA A CA 1
ATOM 1588 C C . ALA A 1 209 ? -12.274 -4.121 2.655 1.00 76.94 209 ALA A C 1
ATOM 1590 O O . ALA A 1 209 ? -12.471 -2.979 2.232 1.00 76.94 209 ALA A O 1
ATOM 1591 N N . THR A 1 210 ? -12.338 -5.194 1.874 1.00 74.31 210 THR A N 1
ATOM 1592 C CA . THR A 1 210 ? -12.581 -5.181 0.436 1.00 74.31 210 THR A CA 1
ATOM 1593 C C . THR A 1 210 ? -13.951 -4.572 0.080 1.00 74.31 210 THR A C 1
ATOM 1595 O O . THR A 1 210 ? -14.072 -3.822 -0.891 1.00 74.31 210 THR A O 1
ATOM 1598 N N . TYR A 1 211 ? -14.993 -4.833 0.874 1.00 76.25 211 TYR A N 1
ATOM 1599 C CA . TYR A 1 211 ? -16.316 -4.223 0.718 1.00 76.25 211 TYR A CA 1
ATOM 1600 C C . TYR A 1 211 ? -16.266 -2.698 0.881 1.00 76.25 211 TYR A C 1
ATOM 1602 O O . TYR A 1 211 ? -16.761 -1.981 0.005 1.00 76.25 211 TYR A O 1
ATOM 1610 N N . HIS A 1 212 ? -15.610 -2.205 1.936 1.00 76.44 212 HIS A N 1
ATOM 1611 C CA . HIS A 1 212 ? -15.452 -0.769 2.205 1.00 76.44 212 HIS A CA 1
ATOM 1612 C C . HIS A 1 212 ? -14.584 -0.059 1.160 1.00 76.44 212 HIS A C 1
ATOM 1614 O O . HIS A 1 212 ? -14.878 1.077 0.780 1.00 76.44 212 HIS A O 1
ATOM 1620 N N . LEU A 1 213 ? -13.562 -0.739 0.635 1.00 68.94 213 LEU A N 1
ATOM 1621 C CA . LEU A 1 213 ? -12.699 -0.207 -0.419 1.00 68.94 213 LEU A CA 1
ATOM 1622 C C . LEU A 1 213 ? -13.419 -0.112 -1.768 1.00 68.94 213 LEU A C 1
ATOM 1624 O O . LEU A 1 213 ? -13.294 0.898 -2.455 1.00 68.94 213 LEU A O 1
ATOM 1628 N N . SER A 1 214 ? -14.217 -1.124 -2.126 1.00 64.56 214 SER A N 1
ATOM 1629 C CA . SER A 1 214 ? -14.887 -1.205 -3.434 1.00 64.56 214 SER A CA 1
ATOM 1630 C C . SER A 1 214 ? -15.744 0.015 -3.765 1.00 64.56 214 SER A C 1
ATOM 1632 O O . SER A 1 214 ? -15.939 0.343 -4.935 1.00 64.56 214 SER A O 1
ATOM 1634 N N . PHE A 1 215 ? -16.272 0.683 -2.741 1.00 61.44 215 PHE A N 1
ATOM 1635 C CA . PHE A 1 215 ? -17.049 1.900 -2.901 1.00 61.44 215 PHE A CA 1
ATOM 1636 C C . PHE A 1 215 ? -16.157 3.112 -3.179 1.00 61.44 215 PHE A C 1
ATOM 1638 O O . PHE A 1 215 ? -16.466 3.902 -4.065 1.00 61.44 215 PHE A O 1
ATOM 1645 N N . TRP A 1 216 ? -15.022 3.227 -2.486 1.00 56.31 216 TRP A N 1
ATOM 1646 C CA . TRP A 1 216 ? -14.028 4.262 -2.769 1.00 56.31 216 TRP A CA 1
ATOM 1647 C C . TRP A 1 216 ? -13.518 4.150 -4.213 1.00 56.31 216 TRP A C 1
ATOM 1649 O O . TRP A 1 216 ? -13.557 5.120 -4.966 1.00 56.31 216 TRP A O 1
ATOM 1659 N N . THR A 1 217 ? -13.184 2.935 -4.658 1.00 56.94 217 THR A N 1
ATOM 1660 C CA . THR A 1 217 ? -12.737 2.687 -6.037 1.00 56.94 217 THR A CA 1
ATOM 1661 C C . THR A 1 217 ? -13.824 2.993 -7.076 1.00 56.94 217 THR A C 1
ATOM 1663 O O . THR A 1 217 ? -13.506 3.415 -8.183 1.00 56.94 217 THR A O 1
ATOM 1666 N N . GLN A 1 218 ? -15.109 2.819 -6.740 1.00 55.44 218 GLN A N 1
ATOM 1667 C CA . GLN A 1 218 ? -16.232 3.183 -7.618 1.00 55.44 218 GLN A CA 1
ATOM 1668 C C . GLN A 1 218 ? -16.430 4.690 -7.763 1.00 55.44 218 GLN A C 1
ATOM 1670 O O . GLN A 1 218 ? -16.895 5.126 -8.815 1.00 55.44 218 GLN A O 1
ATOM 1675 N N . MET A 1 219 ? -16.138 5.469 -6.719 1.00 50.03 219 MET A N 1
ATOM 1676 C CA . MET A 1 219 ? -16.275 6.925 -6.773 1.00 50.03 219 MET A CA 1
ATOM 1677 C C . MET A 1 219 ? -15.154 7.573 -7.591 1.00 50.03 219 MET A C 1
ATOM 1679 O O . MET A 1 219 ? -15.431 8.519 -8.325 1.00 50.03 219 MET A O 1
ATOM 1683 N N . ASP A 1 220 ? -13.933 7.031 -7.523 1.00 47.38 220 ASP A N 1
ATOM 1684 C CA . ASP A 1 220 ? -12.761 7.614 -8.193 1.00 47.38 220 ASP A CA 1
ATOM 1685 C C . ASP A 1 220 ? -12.485 7.031 -9.596 1.00 47.38 220 ASP A C 1
ATOM 1687 O O . ASP A 1 220 ? -11.890 7.708 -10.435 1.00 47.38 220 ASP A O 1
ATOM 1691 N N . PHE A 1 221 ? -12.949 5.811 -9.909 1.00 48.72 221 PHE A N 1
ATOM 1692 C CA . PHE A 1 221 ? -12.715 5.168 -11.209 1.00 48.72 221 PHE A CA 1
ATOM 1693 C C . PHE A 1 221 ? -14.021 4.755 -11.908 1.00 48.72 221 PHE A C 1
ATOM 1695 O O . PHE A 1 221 ? -14.608 3.703 -11.645 1.00 48.72 221 PHE A O 1
ATOM 1702 N N . VAL A 1 222 ? -14.419 5.553 -12.906 1.00 44.25 222 VAL A N 1
ATOM 1703 C CA . VAL A 1 222 ? -15.617 5.375 -13.760 1.00 44.25 222 VAL A CA 1
ATOM 1704 C C . VAL A 1 222 ? -15.683 3.993 -14.450 1.00 44.25 222 VAL A C 1
ATOM 1706 O O . VAL A 1 222 ? -16.763 3.519 -14.793 1.00 44.25 222 VAL A O 1
ATOM 1709 N N . ASN A 1 223 ? -14.556 3.285 -14.594 1.00 41.16 223 ASN A N 1
ATOM 1710 C CA . ASN A 1 223 ? -14.471 2.003 -15.311 1.00 41.16 223 ASN A CA 1
ATOM 1711 C C . ASN A 1 223 ? -14.675 0.738 -14.445 1.00 41.16 223 ASN A C 1
ATOM 1713 O O . ASN A 1 223 ? -14.738 -0.361 -14.992 1.00 41.16 223 ASN A O 1
ATOM 1717 N N . GLY A 1 224 ? -14.845 0.848 -13.120 1.00 46.25 224 GLY A N 1
ATOM 1718 C CA . GLY A 1 224 ? -15.121 -0.307 -12.240 1.00 46.25 224 GLY A CA 1
ATOM 1719 C C . GLY A 1 224 ? -16.578 -0.808 -12.263 1.00 46.25 224 GLY A C 1
ATOM 1720 O O . GLY A 1 224 ? -16.914 -1.824 -11.651 1.00 46.25 224 GLY A O 1
ATOM 1721 N N . ILE A 1 225 ? -17.468 -0.098 -12.961 1.00 45.16 225 ILE A N 1
ATOM 1722 C CA . ILE A 1 225 ? -18.927 -0.216 -12.812 1.00 45.16 225 ILE A CA 1
ATOM 1723 C C . ILE A 1 225 ? -19.473 -1.563 -13.322 1.00 45.16 225 ILE A C 1
ATOM 1725 O O . ILE A 1 225 ? -20.352 -2.143 -12.683 1.00 45.16 225 ILE A O 1
ATOM 1729 N N . ALA A 1 226 ? -18.930 -2.110 -14.415 1.00 41.94 226 ALA A N 1
ATOM 1730 C CA . ALA A 1 226 ? -19.428 -3.357 -15.009 1.00 41.94 226 ALA A CA 1
ATOM 1731 C C . ALA A 1 226 ? -18.999 -4.620 -14.234 1.00 41.94 226 ALA A C 1
ATOM 1733 O O . ALA A 1 226 ? -19.771 -5.571 -14.119 1.00 41.94 226 ALA A O 1
ATOM 1734 N N . TRP A 1 227 ? -17.795 -4.631 -13.651 1.00 45.16 227 TRP A N 1
ATOM 1735 C CA . TRP A 1 227 ? -17.259 -5.814 -12.967 1.00 45.16 227 TRP A CA 1
ATOM 1736 C C . TRP A 1 227 ? -17.764 -5.920 -11.524 1.00 45.16 227 TRP A C 1
ATOM 1738 O O . TRP A 1 227 ? -18.229 -6.983 -11.103 1.00 45.16 227 TRP A O 1
ATOM 1748 N N . VAL A 1 228 ? -17.818 -4.796 -10.795 1.00 50.88 228 VAL A N 1
ATOM 1749 C CA . VAL A 1 228 ? -18.352 -4.778 -9.424 1.00 50.88 228 VAL A CA 1
ATOM 1750 C C . VAL A 1 228 ? -19.859 -5.070 -9.405 1.00 50.88 228 VAL A C 1
ATOM 1752 O O . VAL A 1 228 ? -20.365 -5.620 -8.430 1.00 50.88 228 VAL A O 1
ATOM 1755 N N . ALA A 1 229 ? -20.592 -4.797 -10.490 1.00 48.62 229 ALA A N 1
ATOM 1756 C CA . ALA A 1 229 ? -21.993 -5.201 -10.619 1.00 48.62 229 ALA A CA 1
ATOM 1757 C C . ALA A 1 229 ? -22.193 -6.734 -10.603 1.00 48.62 229 ALA A C 1
ATOM 1759 O O . ALA A 1 229 ? -23.190 -7.200 -10.054 1.00 48.62 229 ALA A O 1
ATOM 1760 N N . SER A 1 230 ? -21.241 -7.516 -11.130 1.00 46.62 230 SER A N 1
ATOM 1761 C CA . SER A 1 230 ? -21.360 -8.981 -11.247 1.00 46.62 230 SER A CA 1
ATOM 1762 C C . SER A 1 230 ? -21.004 -9.755 -9.963 1.00 46.62 230 SER A C 1
ATOM 1764 O O . SER A 1 230 ? -21.607 -10.789 -9.686 1.00 46.62 230 SER A O 1
ATOM 1766 N N . GLY A 1 231 ? -20.093 -9.230 -9.129 1.00 55.25 231 GLY A N 1
ATOM 1767 C CA . GLY A 1 231 ? -19.637 -9.864 -7.876 1.00 55.25 231 GLY A CA 1
ATOM 1768 C C . GLY A 1 231 ? -20.224 -9.283 -6.579 1.00 55.25 231 GLY A C 1
ATOM 1769 O O . GLY A 1 231 ? -19.981 -9.812 -5.494 1.00 55.25 231 GLY A O 1
ATOM 1770 N N . ARG A 1 232 ? -21.013 -8.201 -6.660 1.00 59.72 232 ARG A N 1
ATOM 1771 C CA . ARG A 1 232 ? -21.512 -7.421 -5.504 1.00 59.72 232 ARG A CA 1
ATOM 1772 C C . ARG A 1 232 ? -22.269 -8.240 -4.460 1.00 59.72 232 ARG A C 1
ATOM 1774 O O . ARG A 1 232 ? -22.086 -8.005 -3.266 1.00 59.72 232 ARG A O 1
ATOM 1781 N N . ARG A 1 233 ? -23.133 -9.168 -4.892 1.00 61.97 233 ARG A N 1
ATOM 1782 C CA . ARG A 1 233 ? -23.926 -10.007 -3.972 1.00 61.97 233 ARG A CA 1
ATOM 1783 C C . ARG A 1 233 ? -23.020 -10.947 -3.178 1.00 61.97 233 ARG A C 1
ATOM 1785 O O . ARG A 1 233 ? -23.053 -10.917 -1.954 1.00 61.97 233 ARG A O 1
ATOM 1792 N N . ALA A 1 234 ? -22.132 -11.662 -3.868 1.00 70.56 234 ALA A N 1
ATOM 1793 C CA . ALA A 1 234 ? -21.168 -12.559 -3.239 1.00 70.56 234 ALA A CA 1
ATOM 1794 C C . ALA A 1 234 ? -20.211 -11.819 -2.285 1.00 70.56 234 ALA A C 1
ATOM 1796 O O . ALA A 1 234 ? -19.931 -12.311 -1.195 1.00 70.56 234 ALA A O 1
ATOM 1797 N N . LEU A 1 235 ? -19.746 -10.617 -2.653 1.00 73.69 235 LEU A N 1
ATOM 1798 C CA . LEU A 1 235 ? -18.895 -9.800 -1.781 1.00 73.69 235 LEU A CA 1
ATOM 1799 C C . LEU A 1 235 ? -19.642 -9.320 -0.531 1.00 73.69 235 LEU A C 1
ATOM 1801 O O . LEU A 1 235 ? -19.102 -9.410 0.564 1.00 73.69 235 LEU A O 1
ATOM 1805 N N . THR A 1 236 ? -20.883 -8.847 -0.682 1.00 76.62 236 THR A N 1
ATOM 1806 C CA . THR A 1 236 ? -21.698 -8.381 0.453 1.00 76.62 236 THR A CA 1
ATOM 1807 C C . THR A 1 236 ? -21.975 -9.523 1.434 1.00 76.62 236 THR A C 1
ATOM 1809 O O . THR A 1 236 ? -21.833 -9.342 2.638 1.00 76.62 236 THR A O 1
ATOM 1812 N N . GLU A 1 237 ? -22.309 -10.716 0.936 1.00 80.25 237 GLU A N 1
ATOM 1813 C CA . GLU A 1 237 ? -22.521 -11.893 1.786 1.00 80.25 237 GLU A CA 1
ATOM 1814 C C . GLU A 1 237 ? -21.247 -12.330 2.514 1.00 80.25 237 GLU A C 1
ATOM 1816 O O . GLU A 1 237 ? -21.296 -12.627 3.706 1.00 80.25 237 GLU A O 1
ATOM 1821 N N . ARG A 1 238 ? -20.101 -12.369 1.822 1.00 79.94 238 ARG A N 1
ATOM 1822 C CA . ARG A 1 238 ? -18.814 -12.705 2.448 1.00 79.94 238 ARG A CA 1
ATOM 1823 C C . ARG A 1 238 ? -18.421 -11.675 3.510 1.00 79.94 238 ARG A C 1
ATOM 1825 O O . ARG A 1 238 ? -18.058 -12.075 4.610 1.00 79.94 238 ARG A O 1
ATOM 1832 N N . ALA A 1 239 ? -18.564 -10.384 3.208 1.00 82.62 239 ALA A N 1
ATOM 1833 C CA . ALA A 1 239 ? -18.293 -9.296 4.146 1.00 82.62 239 ALA A CA 1
ATOM 1834 C C . ALA A 1 239 ? -19.214 -9.353 5.372 1.00 82.62 239 ALA A C 1
ATOM 1836 O O . ALA A 1 239 ? -18.751 -9.143 6.484 1.00 82.62 239 ALA A O 1
ATOM 1837 N N . SER A 1 240 ? -20.495 -9.701 5.194 1.00 86.00 240 SER A N 1
ATOM 1838 C CA . SER A 1 240 ? -21.425 -9.908 6.311 1.00 86.00 240 SER A CA 1
ATOM 1839 C C . SER A 1 240 ? -20.987 -11.061 7.213 1.00 86.00 240 SER A C 1
ATOM 1841 O O . SER A 1 240 ? -20.976 -10.907 8.427 1.00 86.00 240 SER A O 1
ATOM 1843 N N . ARG A 1 241 ? -20.591 -12.208 6.639 1.00 85.50 241 ARG A N 1
ATOM 1844 C CA . ARG A 1 241 ? -20.118 -13.364 7.426 1.00 85.50 241 ARG A CA 1
ATOM 1845 C C . ARG A 1 241 ? -18.846 -13.043 8.204 1.00 85.50 241 ARG A C 1
ATOM 1847 O O . ARG A 1 241 ? -18.689 -13.482 9.338 1.00 85.50 241 ARG A O 1
ATOM 1854 N N . GLU A 1 242 ? -17.934 -12.306 7.586 1.00 85.94 242 GLU A N 1
ATOM 1855 C CA . GLU A 1 242 ? -16.702 -11.865 8.231 1.00 85.94 242 GLU A CA 1
ATOM 1856 C C . GLU A 1 242 ? -16.972 -10.830 9.321 1.00 85.94 242 GLU A C 1
ATOM 1858 O O . GLU A 1 242 ? -16.424 -10.951 10.412 1.00 85.94 242 GLU A O 1
ATOM 1863 N N . LEU A 1 243 ? -17.875 -9.876 9.080 1.00 89.06 243 LEU A N 1
ATOM 1864 C CA . LEU A 1 243 ? -18.323 -8.932 10.098 1.00 89.06 243 LEU A CA 1
ATOM 1865 C C . LEU A 1 243 ? -18.918 -9.664 11.305 1.00 89.06 243 LEU A C 1
ATOM 1867 O O . LEU A 1 243 ? -18.536 -9.375 12.438 1.00 89.06 243 LEU A O 1
ATOM 1871 N N . ASP A 1 244 ? -19.790 -10.648 11.081 1.00 88.06 244 ASP A N 1
ATOM 1872 C CA . ASP A 1 244 ? -20.365 -11.467 12.152 1.00 88.06 244 ASP A CA 1
ATOM 1873 C C . ASP A 1 244 ? -19.284 -12.230 12.930 1.00 88.06 244 ASP A C 1
ATOM 1875 O O . ASP A 1 244 ? -19.368 -12.356 14.154 1.00 88.06 244 ASP A O 1
ATOM 1879 N N . ALA A 1 245 ? -18.263 -12.744 12.238 1.00 87.38 245 ALA A N 1
ATOM 1880 C CA . ALA A 1 245 ? -17.146 -13.444 12.863 1.00 87.38 245 ALA A CA 1
ATOM 1881 C C . ALA A 1 245 ? -16.280 -12.497 13.709 1.00 87.38 245 ALA A C 1
ATOM 1883 O O . ALA A 1 245 ? -15.987 -12.811 14.863 1.00 87.38 245 ALA A O 1
ATOM 1884 N N . LEU A 1 246 ? -15.922 -11.329 13.170 1.00 86.69 246 LEU A N 1
ATOM 1885 C CA . LEU A 1 246 ? -15.108 -10.324 13.854 1.00 86.69 246 LEU A CA 1
ATOM 1886 C C . LEU A 1 246 ? -15.833 -9.754 15.073 1.00 86.69 246 LEU A C 1
ATOM 1888 O O . LEU A 1 246 ? -15.241 -9.675 16.146 1.00 86.69 246 LEU A O 1
ATOM 1892 N N . THR A 1 247 ? -17.127 -9.440 14.949 1.00 87.06 247 THR A N 1
ATOM 1893 C CA . THR A 1 247 ? -17.932 -8.839 16.029 1.00 87.06 247 THR A CA 1
ATOM 1894 C C . THR A 1 247 ? -17.972 -9.721 17.284 1.00 87.06 247 THR A C 1
ATOM 1896 O O . THR A 1 247 ? -18.002 -9.211 18.403 1.00 87.06 247 THR A O 1
ATOM 1899 N N . ARG A 1 248 ? -17.889 -11.050 17.124 1.00 87.00 248 ARG A N 1
ATOM 1900 C CA . ARG A 1 248 ? -17.853 -12.014 18.242 1.00 87.00 248 ARG A CA 1
ATOM 1901 C C . ARG A 1 248 ? -16.550 -11.995 19.036 1.00 87.00 248 ARG A C 1
ATOM 1903 O O . ARG A 1 248 ? -16.545 -12.431 20.182 1.00 87.00 248 ARG A O 1
ATOM 1910 N N . VAL A 1 249 ? -15.457 -11.538 18.432 1.00 88.06 249 VAL A N 1
ATOM 1911 C CA . VAL A 1 249 ? -14.112 -11.565 19.029 1.00 88.06 249 VAL A CA 1
ATOM 1912 C C . VAL A 1 249 ? -13.568 -10.169 19.328 1.00 88.06 249 VAL A C 1
ATOM 1914 O O . VAL A 1 249 ? -12.416 -10.041 19.735 1.00 88.06 249 VAL A O 1
ATOM 1917 N N . LEU A 1 250 ? -14.387 -9.121 19.165 1.00 90.44 250 LEU A N 1
ATOM 1918 C CA . LEU A 1 250 ? -13.949 -7.747 19.390 1.00 90.44 250 LEU A CA 1
ATOM 1919 C C . LEU A 1 250 ? -13.502 -7.517 20.842 1.00 90.44 250 LEU A C 1
ATOM 1921 O O . LEU A 1 250 ? -14.262 -7.817 21.775 1.00 90.44 250 LEU A O 1
ATOM 1925 N N . PRO A 1 251 ? -12.317 -6.914 21.039 1.00 90.00 251 PRO A N 1
ATOM 1926 C CA . PRO A 1 251 ? -11.880 -6.431 22.341 1.00 90.00 251 PRO A CA 1
ATOM 1927 C C . PRO A 1 251 ? -12.821 -5.361 22.921 1.00 90.00 251 PRO A C 1
ATOM 1929 O O . PRO A 1 251 ? -13.467 -4.610 22.188 1.00 90.00 251 PRO A O 1
ATOM 1932 N N . GLU A 1 252 ? -12.865 -5.261 24.253 1.00 90.00 252 GLU A N 1
ATOM 1933 C CA . GLU A 1 252 ? -13.780 -4.370 24.994 1.00 90.00 252 GLU A CA 1
ATOM 1934 C C . GLU A 1 252 ? -13.687 -2.894 24.592 1.00 90.00 252 GLU A C 1
ATOM 1936 O O . GLU A 1 252 ? -14.693 -2.191 24.547 1.00 90.00 252 GLU A O 1
ATOM 1941 N N . ASP A 1 253 ? -12.488 -2.401 24.289 1.00 88.75 253 ASP A N 1
ATOM 1942 C CA . ASP A 1 253 ? -12.284 -1.001 23.916 1.00 88.75 253 ASP A CA 1
ATOM 1943 C C . ASP A 1 253 ? -12.926 -0.653 22.566 1.00 88.75 253 ASP A C 1
ATOM 1945 O O . ASP A 1 253 ? -13.402 0.465 22.386 1.00 88.75 253 ASP A O 1
ATOM 1949 N N . VAL A 1 254 ? -12.995 -1.617 21.645 1.00 90.19 254 VAL A N 1
ATOM 1950 C CA . VAL A 1 254 ? -13.713 -1.474 20.373 1.00 90.19 254 VAL A CA 1
ATOM 1951 C C . VAL A 1 254 ? -15.210 -1.663 20.588 1.00 90.19 254 VAL A C 1
ATOM 1953 O O . VAL A 1 254 ? -16.001 -0.887 20.057 1.00 90.19 254 VAL A O 1
ATOM 1956 N N . ARG A 1 255 ? -15.613 -2.646 21.405 1.00 89.75 255 ARG A N 1
ATOM 1957 C CA . ARG A 1 255 ? -17.030 -2.923 21.677 1.00 89.75 255 ARG A CA 1
ATOM 1958 C C . ARG A 1 255 ? -17.745 -1.720 22.291 1.00 89.75 255 ARG A C 1
ATOM 1960 O O . ARG A 1 255 ? -18.800 -1.339 21.798 1.00 89.75 255 ARG A O 1
ATOM 1967 N N . ARG A 1 256 ? -17.119 -1.047 23.262 1.00 89.12 256 ARG A N 1
ATOM 1968 C CA . ARG A 1 256 ? -17.653 0.185 23.870 1.00 89.12 256 ARG A CA 1
ATOM 1969 C C . ARG A 1 256 ? -17.961 1.269 22.838 1.00 89.12 256 ARG A C 1
ATOM 1971 O O . ARG A 1 256 ? -19.004 1.905 22.911 1.00 89.12 256 ARG A O 1
ATOM 1978 N N . ILE A 1 257 ? -17.095 1.450 21.839 1.00 88.31 257 ILE A N 1
ATOM 1979 C CA . ILE A 1 257 ? -17.312 2.440 20.769 1.00 88.31 257 ILE A CA 1
ATOM 1980 C C . ILE A 1 257 ? -18.554 2.097 19.937 1.00 88.31 257 ILE A C 1
ATOM 1982 O O . ILE A 1 257 ? -19.247 3.011 19.475 1.00 88.31 257 ILE A O 1
ATOM 1986 N N . LEU A 1 258 ? -18.819 0.803 19.726 1.00 87.50 258 LEU A N 1
ATOM 1987 C CA . LEU A 1 258 ? -19.983 0.319 18.983 1.00 87.50 258 LEU A CA 1
ATOM 1988 C C . LEU A 1 258 ? -21.277 0.417 19.806 1.00 87.50 258 LEU A C 1
ATOM 1990 O O . LEU A 1 258 ? -22.306 0.779 19.244 1.00 87.50 258 LEU A O 1
ATOM 1994 N N . GLU A 1 259 ? -21.212 0.151 21.113 1.00 85.50 259 GLU A N 1
ATOM 1995 C CA . GLU A 1 259 ? -22.349 0.195 22.049 1.00 85.50 259 GLU A CA 1
ATOM 1996 C C . GLU A 1 259 ? -22.779 1.628 22.414 1.00 85.50 259 GLU A C 1
ATOM 1998 O O . GLU A 1 259 ? -23.968 1.888 22.575 1.00 85.50 259 GLU A O 1
ATOM 2003 N N . GLU A 1 260 ? -21.857 2.600 22.427 1.00 75.06 260 GLU A N 1
ATOM 2004 C CA . GLU A 1 260 ? -22.142 4.043 22.597 1.00 75.06 260 GLU A CA 1
ATOM 2005 C C . GLU A 1 260 ? -23.010 4.659 21.467 1.00 75.06 260 GLU A C 1
ATOM 2007 O O . GLU A 1 260 ? -23.143 5.879 21.361 1.00 75.06 260 GLU A O 1
ATOM 2012 N N . LYS A 1 261 ? -23.555 3.842 20.560 1.00 52.88 261 LYS A N 1
ATOM 2013 C CA . LYS A 1 261 ? -24.515 4.240 19.523 1.00 52.88 261 LYS A CA 1
ATOM 2014 C C . LYS A 1 261 ? -25.964 4.254 20.036 1.00 52.88 261 LYS A C 1
ATOM 2016 O O . LYS A 1 261 ? -26.782 4.953 19.443 1.00 52.88 261 LYS A O 1
ATOM 2021 N N . ASP A 1 262 ? -26.254 3.520 21.114 1.00 44.19 262 ASP A N 1
ATOM 2022 C CA . ASP A 1 262 ? -27.620 3.275 21.604 1.00 44.19 262 ASP A CA 1
ATOM 2023 C C . ASP A 1 262 ? -27.988 4.073 22.877 1.00 44.19 262 ASP A C 1
ATOM 2025 O O . ASP A 1 262 ? -29.038 3.836 23.476 1.00 44.19 262 ASP A O 1
ATOM 2029 N N . SER A 1 263 ? -27.149 5.037 23.279 1.00 38.84 263 SER A N 1
ATOM 2030 C CA . SER A 1 263 ? -27.390 5.996 24.375 1.00 38.84 263 SER A CA 1
ATOM 2031 C C . SER A 1 263 ? -27.477 7.425 23.858 1.00 38.84 263 SER A C 1
ATOM 2033 O O . SER A 1 263 ? -28.391 8.158 24.288 1.00 38.84 263 SER A O 1
#

Organism: Micromonas pusilla (NCBI:txid38833)

Sequence (263 aa):
AVRILLDRRNRAHPEDGVDISRQSEAKRCPRELRAEQAVRVYFSLDKTRPVGVAAYFLDILAYPPKDRVPQFMFMAEMLSISTGLLLFFVQTLATFEEGMSKLGLVSAAMATAAVLMFIGVSCMLMMFGITASKLSSSVKHVFALSEGIIAPLLGFVYAVHLSIVAFALHALDSVGGTLGVGVGAFACLTLVFVYFYIGTHITTNEALATYHLSFWTQMDFVNGIAWVASGRRALTERASRELDALTRVLPEDVRRILEEKDS

pLDDT: mean 73.67, std 18.56, range [29.12, 96.0]

Secondary structure (DSSP, 8-state):
--SSSSSSS----------TT--------HHHHHHHHHHHHHTS---SS--GGGGGGGGGGGS-HHHHHHHHHHHHHHHHHHHHHHHHHHGGG----TT--HHHHHHHHHHHHHHHHHHHHHHHHHHHHHHHTT---SHHHHHHHHHHTHHHHHHHHHHHHHHHHHHHHHHHHHH-HHHHHHHHHHHHHHHHHHHHHTT-TTS-S-HHHHHHHHHHHHHH-GGGHHHHHHHHHHHHHHHHHHHHHHHTT--HHHHHHHHTT--

Foldseek 3Di:
DPPPPPPPPDDDDDDDDDDPPDPDPPVDDPLVVLLLVLLLPLLDLDPPDFNAQLLVLSLLLLDDLQCSLVVLLVVLVVLLVVLVVLLVVLVVLLDDDPPDDPLSVLLNVLSVVLNVLSVVLNVLSVVLNVLSVPPGSASSSSSVSSVSNVSSVVSSLSSVLSSLSSVLSVLCRPVPDPVSVVSVVVSVVVNVCSVCVCVPPPPDLQLSSNSSHLSVCVVVPVPCPPVCVVCVVVSSVSNVVVSVVSLVSRDPSSVVSNVVVVD